Protein AF-A0A3B9L6H8-F1 (afdb_monomer)

pLDDT: mean 91.4, std 9.28, range [47.59, 98.06]

Secondary structure (DSSP, 8-state):
---HHHHHH--SHHHHHHHHTTS---B-HHHHHHHHHHHHTGGG--HHHHHHHHTT-HHHHHHHHHHHHHT--TT---S---HHHHHHHH-HHHHHHHS----BHHHHHTT-HHHHHHHHHHHHHHHHHHHHHHHHHHHTT-TTHHHHHHHHHHTTHHHHHHHHH-HHHHHHHHHHT-

Solvent-accessible surface area (backbone atoms only — not comparable to full-atom values): 10095 Å² total; per-residue (Å²): 133,62,51,71,68,60,39,71,72,50,92,54,67,68,54,44,54,55,24,61,75,72,51,84,74,45,29,53,62,66,49,54,51,53,52,52,54,45,59,76,44,50,94,78,54,50,43,63,62,52,34,65,50,34,75,77,31,62,52,44,40,48,52,52,52,54,52,42,66,77,66,60,56,97,84,62,85,66,91,75,74,51,69,51,55,41,37,54,75,56,32,60,72,47,43,66,72,72,60,72,82,87,42,37,43,62,76,65,30,70,91,37,65,66,39,47,52,49,36,55,48,51,52,52,49,20,52,52,45,11,50,53,41,25,54,50,25,52,75,69,67,43,93,52,22,68,59,46,19,50,52,37,34,48,65,58,42,67,61,45,51,38,32,64,78,38,33,71,61,48,53,52,55,54,63,73,77,109

Mean predicted aligned error: 4.59 Å

Nearest PDB structures (foldseek):
  1vqr-assembly3_C  TM=5.406E-01  e=2.135E-02  Campylobacter jejuni subsp. jejuni NCTC 11168 = ATCC 700819
  6cnn-assembly1_A  TM=3.419E-01  e=3.947E+00  Homo sapiens

Radius of gyration: 17.08 Å; Cα contacts (8 Å, |Δi|>4): 175; chains: 1; bounding box: 45×34×50 Å

Foldseek 3Di:
DQDLVNLLPDPDPVSVVVCVLPDQQAWAPQLLVQLVVCVVVVVPDDLVSNVVSQLLILSSLVLLVSVLVVPDDPPNPDPDQQSSNSCVVCDSVSCPVPRDNPHHLCVQCVVPVVLVVVLVVVQVQLQVQLVVQLVVCVVVVPPCSRVSSSCSNCVCVVVNRCSRSPVVVNVVVVVVVD

Sequence (178 aa):
MIDLKQAIQASDIATWVAFLRTADIPVLKQTAREIKQLQADEDNVSARDITLVVINDPMMVFKVLSYAQTHKGANQLQDLVQVEQAILMMGTSTFFNKIPINLQVDDVLHHDLTALTHLLKSIRRAHRAAHYAADWASRLMDLRAEEIRLAALLYDLAEMLMWCFASEKMNTIHKMHQ

Structure (mmCIF, N/CA/C/O backbone):
data_AF-A0A3B9L6H8-F1
#
_entry.id   AF-A0A3B9L6H8-F1
#
loop_
_atom_site.group_PDB
_atom_site.id
_atom_site.type_symbol
_atom_site.label_atom_id
_atom_site.label_alt_id
_atom_site.label_comp_id
_atom_site.label_asym_id
_atom_site.label_entity_id
_atom_site.label_seq_id
_atom_site.pdbx_PDB_ins_code
_atom_site.Cartn_x
_atom_site.Cartn_y
_atom_site.Cartn_z
_atom_site.occupancy
_atom_site.B_iso_or_equiv
_atom_site.auth_seq_id
_atom_site.auth_comp_id
_atom_site.auth_asym_id
_atom_site.auth_atom_id
_atom_site.pdbx_PDB_model_num
ATOM 1 N N . MET A 1 1 ? -20.730 -7.797 3.632 1.00 75.06 1 MET A N 1
ATOM 2 C CA . MET A 1 1 ? -19.497 -6.990 3.731 1.00 75.06 1 MET A CA 1
ATOM 3 C C . MET A 1 1 ? -19.406 -6.537 5.173 1.00 75.06 1 MET A C 1
ATOM 5 O O . MET A 1 1 ? -20.437 -6.123 5.687 1.00 75.06 1 MET A O 1
ATOM 9 N N . ILE A 1 2 ? -18.265 -6.734 5.834 1.00 84.56 2 ILE A N 1
ATOM 10 C CA . ILE A 1 2 ? -18.084 -6.322 7.233 1.00 84.56 2 ILE A CA 1
ATOM 11 C C . ILE A 1 2 ? -17.718 -4.842 7.219 1.00 84.56 2 ILE A C 1
ATOM 13 O O . ILE A 1 2 ? -16.834 -4.460 6.455 1.00 84.56 2 ILE A O 1
ATOM 17 N N . ASP A 1 3 ? -18.413 -4.021 8.000 1.00 91.25 3 ASP A N 1
ATOM 18 C CA . ASP A 1 3 ? -18.085 -2.600 8.126 1.00 91.25 3 ASP A CA 1
ATOM 19 C C . ASP A 1 3 ? -17.070 -2.340 9.254 1.00 91.25 3 ASP A C 1
ATOM 21 O O . ASP A 1 3 ? -16.750 -3.214 10.064 1.00 91.25 3 ASP A O 1
ATOM 25 N N . LEU A 1 4 ? -16.544 -1.114 9.310 1.00 90.19 4 LEU A N 1
ATOM 26 C CA . LEU A 1 4 ? -15.541 -0.745 10.307 1.00 90.19 4 LEU A CA 1
ATOM 27 C C . LEU A 1 4 ? -16.071 -0.850 11.750 1.00 90.19 4 LEU A C 1
ATOM 29 O O . LEU A 1 4 ? -15.331 -1.237 12.652 1.00 90.19 4 LEU A O 1
ATOM 33 N N . LYS A 1 5 ? -17.353 -0.543 11.989 1.00 90.06 5 LYS A N 1
ATOM 34 C CA . LYS A 1 5 ? -17.941 -0.595 13.338 1.00 90.06 5 LYS A CA 1
ATOM 35 C C . LYS A 1 5 ? -18.014 -2.035 13.838 1.00 90.06 5 LYS A C 1
ATOM 37 O O . LYS A 1 5 ? -17.663 -2.298 14.987 1.00 90.06 5 LYS A O 1
ATOM 42 N N . GLN A 1 6 ? -18.415 -2.956 12.967 1.00 88.69 6 GLN A N 1
ATOM 43 C CA . GLN A 1 6 ? -18.432 -4.390 13.239 1.00 88.69 6 GLN A CA 1
ATOM 44 C C . GLN A 1 6 ? -17.021 -4.913 13.528 1.00 88.69 6 GLN A C 1
ATOM 46 O O . GLN A 1 6 ? -16.831 -5.627 14.510 1.00 88.69 6 GLN A O 1
ATOM 51 N N . ALA A 1 7 ? -16.021 -4.505 12.738 1.00 91.00 7 ALA A N 1
ATOM 52 C CA . ALA A 1 7 ? -14.628 -4.897 12.965 1.00 91.00 7 ALA A CA 1
ATOM 53 C C . ALA A 1 7 ? -14.082 -4.392 14.313 1.00 91.00 7 ALA A C 1
ATOM 55 O O . ALA A 1 7 ? -13.460 -5.150 15.054 1.00 91.00 7 ALA A O 1
ATOM 56 N N . ILE A 1 8 ? -14.374 -3.141 14.688 1.00 91.19 8 ILE A N 1
ATOM 57 C CA . ILE A 1 8 ? -13.959 -2.562 15.977 1.00 91.19 8 ILE A CA 1
ATOM 58 C C . ILE A 1 8 ? -14.606 -3.291 17.166 1.00 91.19 8 ILE A C 1
ATOM 60 O O . ILE A 1 8 ? -13.979 -3.433 18.219 1.00 91.19 8 ILE A O 1
ATOM 64 N N . GLN A 1 9 ? -15.846 -3.757 17.033 1.00 90.19 9 GLN A N 1
ATOM 65 C CA . GLN A 1 9 ? -16.538 -4.486 18.102 1.00 90.19 9 GLN A CA 1
ATOM 66 C C . GLN A 1 9 ? -16.089 -5.946 18.221 1.00 90.19 9 GLN A C 1
ATOM 68 O O . GLN A 1 9 ? -16.215 -6.534 19.295 1.00 90.19 9 GLN A O 1
ATOM 73 N N . ALA A 1 10 ? -15.545 -6.519 17.151 1.00 88.00 10 ALA A N 1
ATOM 74 C CA . ALA A 1 10 ? -15.072 -7.890 17.145 1.00 88.00 10 ALA A CA 1
ATOM 75 C C . ALA A 1 10 ? -13.791 -8.078 17.973 1.00 88.00 10 ALA A C 1
ATOM 77 O O . ALA A 1 10 ? -12.925 -7.202 18.067 1.00 88.00 10 ALA A O 1
ATOM 78 N N . SER A 1 11 ? -13.675 -9.265 18.565 1.00 84.06 11 SER A N 1
ATOM 79 C CA . SER A 1 11 ? -12.499 -9.731 19.307 1.00 84.06 11 SER A CA 1
ATOM 80 C C . SER A 1 11 ? -11.713 -10.811 18.558 1.00 84.06 11 SER A C 1
ATOM 82 O O . SER A 1 11 ? -10.714 -11.306 19.077 1.00 84.06 11 SER A O 1
ATOM 84 N N . ASP A 1 12 ? -12.139 -11.177 17.347 1.00 91.69 12 ASP A N 1
ATOM 85 C CA . ASP A 1 12 ? -11.532 -12.235 16.548 1.00 91.69 12 ASP A CA 1
ATOM 86 C C . ASP A 1 12 ? -10.778 -11.694 15.321 1.00 91.69 12 ASP A C 1
ATOM 88 O O . ASP A 1 12 ? -11.110 -10.661 14.736 1.00 91.69 12 ASP A O 1
ATOM 92 N N . ILE A 1 13 ? -9.740 -12.429 14.919 1.00 92.75 13 ILE A N 1
ATOM 93 C CA . ILE A 1 13 ? -8.875 -12.069 13.787 1.00 92.75 13 ILE A CA 1
ATOM 94 C C . ILE A 1 13 ? -9.611 -12.233 12.448 1.00 92.75 13 ILE A C 1
ATOM 96 O O . ILE A 1 13 ? -9.360 -11.473 11.513 1.00 92.75 13 ILE A O 1
ATOM 100 N N . ALA A 1 14 ? -10.526 -13.201 12.333 1.00 94.25 14 ALA A N 1
ATOM 101 C CA . ALA A 1 14 ? -11.197 -13.507 11.071 1.00 94.25 14 ALA A CA 1
ATOM 102 C C . ALA A 1 14 ? -12.079 -12.340 10.597 1.00 94.25 14 ALA A C 1
ATOM 104 O O . ALA A 1 14 ? -12.085 -12.023 9.404 1.00 94.25 14 ALA A O 1
ATOM 105 N N . THR A 1 15 ? -12.748 -11.655 11.524 1.00 94.31 15 THR A N 1
ATOM 106 C CA . THR A 1 15 ? -13.539 -10.453 11.253 1.00 94.31 15 THR A CA 1
ATOM 107 C C . THR A 1 15 ? -12.666 -9.313 10.726 1.00 94.31 15 THR A C 1
ATOM 109 O O . THR A 1 15 ? -13.007 -8.700 9.712 1.00 94.31 15 THR A O 1
ATOM 112 N N . TRP A 1 16 ? -11.501 -9.069 11.337 1.00 94.62 16 TRP A N 1
ATOM 113 C CA . TRP A 1 16 ? -10.549 -8.055 10.861 1.00 94.62 16 TRP A CA 1
ATOM 114 C C . TRP A 1 16 ? -9.998 -8.374 9.473 1.00 94.62 16 TRP A C 1
ATOM 116 O O . TRP A 1 16 ? -9.973 -7.501 8.607 1.00 94.62 16 TRP A O 1
ATOM 126 N N . VAL A 1 17 ? -9.619 -9.629 9.223 1.00 94.00 17 VAL A N 1
ATOM 127 C CA . VAL A 1 17 ? -9.155 -10.070 7.898 1.00 94.00 17 VAL A CA 1
ATOM 128 C C . VAL A 1 17 ? -10.252 -9.881 6.846 1.00 94.00 17 VAL A C 1
ATOM 130 O O . VAL A 1 17 ? -9.984 -9.399 5.745 1.00 94.00 17 VAL A O 1
ATOM 133 N N . ALA A 1 18 ? -11.499 -10.224 7.172 1.00 93.81 18 ALA A N 1
ATOM 134 C CA . ALA A 1 18 ? -12.626 -10.053 6.263 1.00 93.81 18 ALA A CA 1
ATOM 135 C C . ALA A 1 18 ? -12.944 -8.575 5.973 1.00 93.81 18 ALA A C 1
ATOM 137 O O . ALA A 1 18 ? -13.285 -8.266 4.831 1.00 93.81 18 ALA A O 1
ATOM 138 N N . PHE A 1 19 ? -12.795 -7.680 6.956 1.00 95.12 19 PHE A N 1
ATOM 139 C CA . PHE A 1 19 ? -12.905 -6.230 6.764 1.00 95.12 19 PHE A CA 1
ATOM 140 C C . PHE A 1 19 ? -11.779 -5.691 5.870 1.00 95.12 19 PHE A C 1
ATOM 142 O O . PHE A 1 19 ? -12.058 -5.097 4.827 1.00 95.12 19 PHE A O 1
ATOM 149 N N . LEU A 1 20 ? -10.514 -5.955 6.224 1.00 93.25 20 LEU A N 1
ATOM 150 C CA . LEU A 1 20 ? -9.338 -5.433 5.513 1.00 93.25 20 LEU A CA 1
ATOM 151 C C . LEU A 1 20 ? -9.256 -5.912 4.058 1.00 93.25 20 LEU A C 1
ATOM 153 O O . LEU A 1 20 ? -8.726 -5.198 3.214 1.00 93.25 20 LEU A O 1
ATOM 157 N N . ARG A 1 21 ? -9.831 -7.077 3.735 1.00 91.50 21 ARG A N 1
ATOM 158 C CA . ARG A 1 21 ? -9.935 -7.568 2.351 1.00 91.50 21 ARG A CA 1
ATOM 159 C C . ARG A 1 21 ? -10.794 -6.670 1.451 1.00 91.50 21 ARG A C 1
ATOM 161 O O . ARG A 1 21 ? -10.627 -6.702 0.237 1.00 91.50 21 ARG A O 1
ATOM 168 N N . THR A 1 22 ? -11.742 -5.928 2.022 1.00 91.25 22 THR A N 1
ATOM 169 C CA . THR A 1 22 ? -12.683 -5.074 1.272 1.00 91.25 22 THR A CA 1
ATOM 170 C C . THR A 1 22 ? -12.553 -3.587 1.585 1.00 91.25 22 THR A C 1
ATOM 172 O O . THR A 1 22 ? -13.196 -2.778 0.922 1.00 91.25 22 THR A O 1
ATOM 175 N N . ALA A 1 23 ? -11.765 -3.224 2.596 1.00 93.38 23 ALA A N 1
ATOM 176 C CA . ALA A 1 23 ? -11.557 -1.841 2.992 1.00 93.38 23 ALA A CA 1
ATOM 177 C C . ALA A 1 23 ? -10.778 -1.070 1.916 1.00 93.38 23 ALA A C 1
ATOM 179 O O . ALA A 1 23 ? -9.837 -1.597 1.321 1.00 93.38 23 ALA A O 1
ATOM 180 N N . ASP A 1 24 ? -11.138 0.198 1.699 1.00 93.81 24 ASP A N 1
ATOM 181 C CA . ASP A 1 24 ? -10.301 1.088 0.898 1.00 93.81 24 ASP A CA 1
ATOM 182 C C . ASP A 1 24 ? -9.086 1.501 1.728 1.00 93.81 24 ASP A C 1
ATOM 184 O O . ASP A 1 24 ? -9.210 2.141 2.773 1.00 93.81 24 ASP A O 1
ATOM 188 N N . ILE A 1 25 ? -7.908 1.073 1.287 1.00 96.25 25 ILE A N 1
ATOM 189 C CA . ILE A 1 25 ? -6.667 1.272 2.022 1.00 96.25 25 ILE A CA 1
ATOM 190 C C . ILE A 1 25 ? -6.213 2.735 1.864 1.00 96.25 25 ILE A C 1
ATOM 192 O O . ILE A 1 25 ? -6.050 3.192 0.722 1.00 96.25 25 ILE A O 1
ATOM 196 N N . PRO A 1 26 ? -5.994 3.471 2.974 1.00 97.38 26 PRO A N 1
ATOM 197 C CA . PRO A 1 26 ? -5.515 4.844 2.914 1.00 97.38 26 PRO A CA 1
ATOM 198 C C . PRO A 1 26 ? -4.065 4.885 2.444 1.00 97.38 26 PRO A C 1
ATOM 200 O O . PRO A 1 26 ? -3.274 4.015 2.793 1.00 97.38 26 PRO A O 1
ATOM 203 N N . VAL A 1 27 ? -3.703 5.914 1.686 1.00 97.94 27 VAL A N 1
ATOM 204 C CA . VAL A 1 27 ? -2.316 6.148 1.251 1.00 97.94 27 VAL A CA 1
ATOM 205 C C . VAL A 1 27 ? -1.776 7.437 1.857 1.00 97.94 27 VAL A C 1
ATOM 207 O O . VAL A 1 27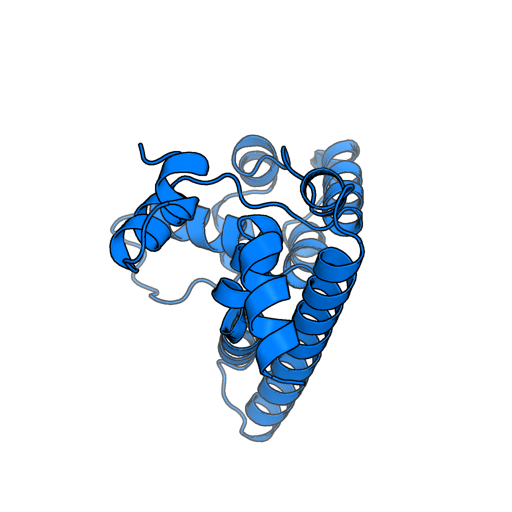 ? -2.531 8.281 2.350 1.00 97.94 27 VAL A O 1
ATOM 210 N N . LEU A 1 28 ? -0.461 7.621 1.819 1.00 98.06 28 LEU A N 1
ATOM 211 C CA . LEU A 1 28 ? 0.152 8.861 2.272 1.00 98.06 28 LEU A CA 1
ATOM 212 C C . LEU A 1 28 ? -0.238 10.022 1.353 1.00 98.06 28 LEU A C 1
ATOM 214 O O . LEU A 1 28 ? -0.281 9.900 0.126 1.00 98.06 28 LEU A O 1
ATOM 218 N N . LYS A 1 29 ? -0.448 11.196 1.951 1.00 96.81 29 LYS A N 1
ATOM 219 C CA . LYS A 1 29 ? -0.772 12.429 1.224 1.00 96.81 29 LYS A CA 1
ATOM 220 C C . LYS A 1 29 ? 0.257 12.785 0.149 1.00 96.81 29 LYS A C 1
ATOM 222 O O . LYS A 1 29 ? -0.114 13.261 -0.922 1.00 96.81 29 LYS A O 1
ATOM 227 N N . GLN A 1 30 ? 1.541 12.539 0.419 1.00 96.88 30 GLN A N 1
ATOM 228 C CA . GLN A 1 30 ? 2.610 12.767 -0.555 1.00 96.88 30 GLN A CA 1
ATOM 229 C C . GLN A 1 30 ? 2.456 11.850 -1.776 1.00 96.88 30 GLN A C 1
ATOM 231 O O . GLN A 1 30 ? 2.451 12.346 -2.899 1.00 96.88 30 GLN A O 1
ATOM 236 N N . THR A 1 31 ? 2.221 10.553 -1.562 1.00 97.88 31 THR A N 1
ATOM 237 C CA . THR A 1 31 ? 1.955 9.572 -2.625 1.00 97.88 31 THR A CA 1
ATOM 238 C C . THR A 1 31 ? 0.749 9.977 -3.460 1.00 97.88 31 THR A C 1
ATOM 240 O O . THR A 1 31 ? 0.823 10.014 -4.683 1.00 97.88 31 THR A O 1
ATOM 243 N N . ALA A 1 32 ? -0.359 10.350 -2.813 1.00 97.69 32 ALA A N 1
ATOM 244 C CA . ALA A 1 32 ? -1.565 10.793 -3.506 1.00 97.69 32 ALA A CA 1
ATOM 245 C C . ALA A 1 32 ? -1.307 12.012 -4.403 1.00 97.69 32 ALA A C 1
ATOM 247 O O . ALA A 1 32 ? -1.796 12.081 -5.532 1.00 97.69 32 ALA A O 1
ATOM 248 N N . ARG A 1 33 ? -0.516 12.972 -3.911 1.00 97.44 33 ARG A N 1
ATOM 249 C CA . ARG A 1 33 ? -0.124 14.160 -4.669 1.00 97.44 33 ARG A CA 1
ATOM 250 C C . ARG A 1 33 ? 0.757 13.807 -5.867 1.00 97.44 33 ARG A C 1
ATOM 252 O O . ARG A 1 33 ? 0.480 14.300 -6.955 1.00 97.44 33 ARG A O 1
ATOM 259 N N . GLU A 1 34 ? 1.791 12.993 -5.675 1.00 97.56 34 GLU A N 1
ATOM 260 C CA . GLU A 1 34 ? 2.722 12.595 -6.740 1.00 97.56 34 GLU A CA 1
ATOM 261 C C . GLU A 1 34 ? 2.014 11.773 -7.823 1.00 97.56 34 GLU A C 1
ATOM 263 O O . GLU A 1 34 ? 2.137 12.084 -9.004 1.00 97.56 34 GLU A O 1
ATOM 268 N N . ILE A 1 35 ? 1.172 10.806 -7.442 1.00 97.44 35 ILE A N 1
ATOM 269 C CA . ILE A 1 35 ? 0.363 10.037 -8.399 1.00 97.44 35 ILE A CA 1
ATOM 270 C C . ILE A 1 35 ? -0.583 10.948 -9.186 1.00 97.44 35 ILE A C 1
ATOM 272 O O . ILE A 1 35 ? -0.708 10.794 -10.397 1.00 97.44 35 ILE A O 1
ATOM 276 N N . LYS A 1 36 ? -1.217 11.932 -8.537 1.00 96.12 36 LYS A N 1
ATOM 277 C CA . LYS A 1 36 ? -2.078 12.900 -9.231 1.00 96.12 36 LYS A CA 1
ATOM 278 C C . LYS A 1 36 ? -1.298 13.776 -10.217 1.00 96.12 36 LYS A C 1
ATOM 280 O O . LYS A 1 36 ? -1.840 14.149 -11.252 1.00 96.12 36 LYS A O 1
ATOM 285 N N . GLN A 1 37 ? -0.050 14.121 -9.901 1.00 96.25 37 GLN A N 1
ATOM 286 C CA . GLN A 1 37 ? 0.824 14.855 -10.819 1.00 96.25 37 GLN A CA 1
ATOM 287 C C . GLN A 1 37 ? 1.193 14.002 -12.033 1.00 96.25 37 GLN A C 1
ATOM 289 O O . GLN A 1 37 ? 1.091 14.493 -13.149 1.00 96.25 37 GLN A O 1
ATOM 294 N N . LEU A 1 38 ? 1.536 12.728 -11.820 1.00 96.31 38 LEU A N 1
ATOM 295 C CA . LEU A 1 38 ? 1.786 11.780 -12.907 1.00 96.31 38 LEU A CA 1
ATOM 296 C C . LEU A 1 38 ? 0.539 11.581 -13.783 1.00 96.31 38 LEU A C 1
ATOM 298 O O . LEU A 1 38 ? 0.633 11.601 -15.002 1.00 96.31 38 LEU A O 1
ATOM 302 N N . GLN A 1 39 ? -0.645 11.463 -13.181 1.00 94.81 39 GLN A N 1
ATOM 303 C CA . GLN A 1 39 ? -1.898 11.322 -13.927 1.00 94.81 39 GLN A CA 1
ATOM 304 C C . GLN A 1 39 ? -2.202 12.539 -14.816 1.00 94.81 39 GLN A C 1
ATOM 306 O O . GLN A 1 39 ? -2.797 12.399 -15.878 1.00 94.81 39 GLN A O 1
ATOM 311 N N . ALA A 1 40 ? -1.812 13.744 -14.392 1.00 94.44 40 ALA A N 1
ATOM 312 C CA . ALA A 1 40 ? -2.035 14.957 -15.177 1.00 94.44 40 ALA A CA 1
ATOM 313 C C . ALA A 1 40 ? -1.173 15.027 -16.453 1.00 94.44 40 ALA A C 1
ATOM 315 O O . ALA A 1 40 ? -1.499 15.808 -17.344 1.00 94.44 40 ALA A O 1
ATOM 316 N N . ASP A 1 41 ? -0.108 14.227 -16.535 1.00 93.44 41 ASP A N 1
ATOM 317 C CA . ASP A 1 41 ? 0.816 14.131 -17.673 1.00 93.44 41 ASP A CA 1
ATOM 318 C C . ASP A 1 41 ? 0.862 12.694 -18.229 1.00 93.44 41 ASP A C 1
ATOM 320 O O . ASP A 1 41 ? 1.907 12.215 -18.664 1.00 93.44 41 ASP A O 1
ATOM 324 N N . GLU A 1 42 ? -0.270 11.975 -18.169 1.00 87.94 42 GLU A N 1
ATOM 325 C CA . GLU A 1 42 ? -0.362 10.526 -18.425 1.00 87.94 42 GLU A CA 1
ATOM 326 C C . GLU A 1 42 ? 0.301 10.083 -19.743 1.00 87.94 42 GLU A C 1
ATOM 328 O O . GLU A 1 42 ? 0.937 9.029 -19.769 1.00 87.94 42 GLU A O 1
ATOM 333 N N . ASP A 1 43 ? 0.228 10.902 -20.798 1.00 89.06 43 ASP A N 1
ATOM 334 C CA . ASP A 1 43 ? 0.821 10.616 -22.114 1.00 89.06 43 ASP A CA 1
ATOM 335 C C . ASP A 1 43 ? 2.359 10.492 -22.086 1.00 89.06 43 ASP A C 1
ATOM 337 O O . ASP A 1 43 ? 2.942 9.840 -22.954 1.00 89.06 43 ASP A O 1
ATOM 341 N N . ASN A 1 44 ? 3.022 11.089 -21.089 1.00 91.81 44 ASN A N 1
ATOM 342 C CA . ASN A 1 44 ? 4.480 11.078 -20.930 1.00 91.81 44 ASN A CA 1
ATOM 343 C C . ASN A 1 44 ? 4.959 10.214 -19.751 1.00 91.81 44 ASN A C 1
ATOM 345 O O . ASN A 1 44 ? 6.167 10.083 -19.538 1.00 91.81 44 ASN A O 1
ATOM 349 N N . VAL A 1 45 ? 4.045 9.614 -18.982 1.00 93.94 45 VAL A N 1
ATOM 350 C CA . VAL A 1 45 ? 4.389 8.829 -17.790 1.00 93.94 45 VAL A CA 1
ATOM 351 C C . VAL A 1 45 ? 4.708 7.384 -18.144 1.00 93.94 45 VAL A C 1
ATOM 353 O O . VAL A 1 45 ? 3.914 6.675 -18.762 1.00 93.94 45 VAL A O 1
ATOM 356 N N . SER A 1 46 ? 5.854 6.898 -17.668 1.00 93.94 46 SER A N 1
ATOM 357 C CA . SER A 1 46 ? 6.213 5.486 -17.756 1.00 93.94 46 SER A CA 1
ATOM 358 C C . SER A 1 46 ? 5.762 4.695 -16.521 1.00 93.94 46 SER A C 1
ATOM 360 O O . SER A 1 46 ? 5.591 5.226 -15.422 1.00 93.94 46 SER A O 1
ATOM 362 N N . ALA A 1 47 ? 5.648 3.371 -16.663 1.00 92.12 47 ALA A N 1
ATOM 363 C CA . ALA A 1 47 ? 5.415 2.472 -15.527 1.00 92.12 47 ALA A CA 1
ATOM 364 C C . ALA A 1 47 ? 6.496 2.601 -14.437 1.00 92.12 47 ALA A C 1
ATOM 366 O O . ALA A 1 47 ? 6.218 2.408 -13.250 1.00 92.12 47 ALA A O 1
ATOM 367 N N . ARG A 1 48 ? 7.724 2.961 -14.828 1.00 93.38 48 ARG A N 1
ATOM 368 C CA . ARG A 1 48 ? 8.835 3.185 -13.904 1.00 93.38 48 ARG A CA 1
ATOM 369 C C . ARG A 1 48 ? 8.618 4.433 -13.051 1.00 93.38 48 ARG A C 1
ATOM 371 O O . ARG A 1 48 ? 8.865 4.373 -11.850 1.00 93.38 48 ARG A O 1
ATOM 378 N N . ASP A 1 49 ? 8.105 5.518 -13.628 1.00 95.62 49 ASP A N 1
ATOM 379 C CA . ASP A 1 49 ? 7.807 6.753 -12.886 1.00 95.62 49 ASP A CA 1
ATOM 380 C C . ASP A 1 49 ? 6.744 6.502 -11.811 1.00 95.62 49 ASP A C 1
ATOM 382 O O . ASP A 1 49 ? 6.916 6.886 -10.655 1.00 95.62 49 ASP A O 1
ATOM 386 N N . ILE A 1 50 ? 5.694 5.749 -12.158 1.00 96.62 50 ILE A N 1
ATOM 387 C CA . ILE A 1 50 ? 4.675 5.307 -11.196 1.00 96.62 50 ILE A CA 1
ATOM 388 C C . ILE A 1 50 ? 5.307 4.428 -10.113 1.00 96.62 50 ILE A C 1
ATOM 390 O O . ILE A 1 50 ? 5.055 4.626 -8.925 1.00 96.62 50 ILE A O 1
ATOM 394 N N . THR A 1 51 ? 6.149 3.468 -10.506 1.00 95.06 51 THR A N 1
ATOM 395 C CA . THR A 1 51 ? 6.818 2.554 -9.569 1.00 95.06 51 THR A CA 1
ATOM 396 C C . THR A 1 51 ? 7.619 3.320 -8.523 1.00 95.06 51 THR A C 1
ATOM 398 O O . THR A 1 51 ? 7.504 3.008 -7.340 1.00 95.06 51 THR A O 1
ATOM 401 N N . LEU A 1 52 ? 8.384 4.340 -8.930 1.00 94.94 52 LEU A N 1
ATOM 402 C CA . LEU A 1 52 ? 9.199 5.155 -8.024 1.00 94.94 52 LEU A CA 1
ATOM 403 C C . LEU A 1 52 ? 8.366 5.860 -6.948 1.00 94.94 52 LEU A C 1
ATOM 405 O O . LEU A 1 52 ? 8.837 5.993 -5.822 1.00 94.94 52 LEU A O 1
ATOM 409 N N . VAL A 1 53 ? 7.135 6.262 -7.264 1.00 97.06 53 VAL A N 1
ATOM 410 C CA . VAL A 1 53 ? 6.198 6.836 -6.286 1.00 97.06 53 VAL A CA 1
ATOM 411 C C . VAL A 1 53 ? 5.609 5.740 -5.395 1.00 97.06 53 VAL A C 1
ATOM 413 O O . VAL A 1 53 ? 5.611 5.858 -4.170 1.00 97.06 53 VAL A O 1
ATOM 416 N N . VAL A 1 54 ? 5.143 4.640 -5.996 1.00 96.31 54 VAL A N 1
ATOM 417 C CA . VAL A 1 54 ? 4.464 3.544 -5.288 1.00 96.31 54 VAL A CA 1
ATOM 418 C C . VAL A 1 54 ? 5.361 2.911 -4.226 1.00 96.31 54 VAL A C 1
ATOM 420 O O . VAL A 1 54 ? 4.911 2.733 -3.099 1.00 96.31 54 VAL A O 1
ATOM 423 N N . ILE A 1 55 ? 6.625 2.599 -4.537 1.00 93.88 55 ILE A N 1
ATOM 424 C CA . ILE A 1 55 ? 7.530 1.891 -3.609 1.00 93.88 55 ILE A CA 1
ATOM 425 C C . ILE A 1 55 ? 7.838 2.670 -2.321 1.00 93.88 55 ILE A C 1
ATOM 427 O O . ILE A 1 55 ? 8.284 2.070 -1.342 1.00 93.88 55 ILE A O 1
ATOM 431 N N . ASN A 1 56 ? 7.591 3.983 -2.301 1.00 94.44 56 ASN A N 1
ATOM 432 C CA . ASN A 1 56 ? 7.789 4.831 -1.126 1.00 94.44 56 ASN A CA 1
ATOM 433 C C . ASN A 1 56 ? 6.628 4.751 -0.121 1.00 94.44 56 ASN A C 1
ATOM 435 O O . ASN A 1 56 ? 6.745 5.250 1.001 1.00 94.44 56 ASN A O 1
ATOM 439 N N . ASP A 1 57 ? 5.529 4.090 -0.480 1.00 97.31 57 ASP A N 1
ATOM 440 C CA . ASP A 1 57 ? 4.332 3.974 0.343 1.00 97.31 57 ASP A CA 1
ATOM 441 C C . ASP A 1 57 ? 3.905 2.504 0.484 1.00 97.31 57 ASP A C 1
ATOM 443 O O . ASP A 1 57 ? 3.351 1.927 -0.455 1.00 97.31 57 ASP A O 1
ATOM 447 N N . PRO A 1 58 ? 4.110 1.883 1.663 1.00 97.38 58 PRO A N 1
ATOM 448 C CA . PRO A 1 58 ? 3.733 0.489 1.901 1.00 97.38 58 PRO A CA 1
ATOM 449 C C . PRO A 1 58 ? 2.254 0.193 1.614 1.00 97.38 58 PRO A C 1
ATOM 451 O O . PRO A 1 58 ? 1.916 -0.887 1.129 1.00 97.38 58 PRO A O 1
ATOM 454 N N . MET A 1 59 ? 1.363 1.151 1.883 1.00 97.56 59 MET A N 1
ATOM 455 C CA . MET A 1 59 ? -0.071 0.990 1.653 1.00 97.56 59 MET A CA 1
ATOM 456 C C . MET A 1 59 ? -0.389 1.053 0.158 1.00 97.56 59 MET A C 1
ATOM 458 O O . MET A 1 59 ? -1.186 0.251 -0.332 1.00 97.56 59 MET A O 1
ATOM 462 N N . MET A 1 60 ? 0.285 1.926 -0.596 1.00 97.50 60 MET A N 1
ATOM 463 C CA . MET A 1 60 ? 0.144 1.973 -2.055 1.00 97.50 60 MET A CA 1
ATOM 464 C C . MET A 1 60 ? 0.732 0.729 -2.735 1.00 97.50 60 MET A C 1
ATOM 466 O O . MET A 1 60 ? 0.091 0.163 -3.623 1.00 97.50 60 MET A O 1
ATOM 470 N N . VAL A 1 61 ? 1.897 0.246 -2.282 1.00 96.56 61 VAL A N 1
ATOM 471 C CA . VAL A 1 61 ? 2.464 -1.045 -2.714 1.00 96.56 61 VAL A CA 1
ATOM 472 C C . VAL A 1 61 ? 1.439 -2.158 -2.520 1.00 96.56 61 VAL A C 1
ATOM 474 O O . VAL A 1 61 ? 1.168 -2.922 -3.448 1.00 96.56 61 VAL A O 1
ATOM 477 N N . PHE A 1 62 ? 0.826 -2.236 -1.337 1.00 95.25 62 PHE A N 1
ATOM 478 C CA . PHE A 1 62 ? -0.181 -3.250 -1.047 1.00 95.25 62 PHE A CA 1
ATOM 479 C C . PHE A 1 62 ? -1.406 -3.150 -1.966 1.00 95.25 62 PHE A C 1
ATOM 481 O O . PHE A 1 62 ? -1.879 -4.185 -2.442 1.00 95.25 62 PHE A O 1
ATOM 488 N N . LYS A 1 63 ? -1.896 -1.937 -2.273 1.00 95.12 63 LYS A N 1
ATOM 489 C CA . LYS A 1 63 ? -3.001 -1.737 -3.232 1.00 95.12 63 LYS A CA 1
ATOM 490 C C . LYS A 1 63 ? -2.645 -2.278 -4.619 1.00 95.12 63 LYS A C 1
ATOM 492 O O . LYS A 1 63 ? -3.430 -3.033 -5.191 1.00 95.12 63 LYS A O 1
ATOM 497 N N . VAL A 1 64 ? -1.455 -1.951 -5.130 1.00 94.62 64 VAL A N 1
ATOM 498 C CA . VAL A 1 64 ? -0.973 -2.420 -6.442 1.00 94.62 64 VAL A CA 1
ATOM 499 C C . VAL A 1 64 ? -0.840 -3.936 -6.483 1.00 94.62 64 VAL A C 1
ATOM 501 O O . VAL A 1 64 ? -1.368 -4.573 -7.395 1.00 94.62 64 VAL A O 1
ATOM 504 N N . LEU A 1 65 ? -0.184 -4.529 -5.484 1.00 91.94 65 LEU A N 1
ATOM 505 C CA . LEU A 1 65 ? 0.002 -5.977 -5.432 1.00 91.94 65 LEU A CA 1
ATOM 506 C C . LEU A 1 65 ? -1.335 -6.709 -5.278 1.00 91.94 65 LEU A C 1
ATOM 508 O O . LEU A 1 65 ? -1.567 -7.688 -5.979 1.00 91.94 65 LEU A O 1
ATOM 512 N N . SER A 1 66 ? -2.246 -6.222 -4.435 1.00 90.75 66 SER A N 1
ATOM 513 C CA . SER A 1 66 ? -3.576 -6.827 -4.261 1.00 90.75 66 SER A CA 1
ATOM 514 C C . SER A 1 66 ? -4.396 -6.790 -5.553 1.00 90.75 66 SER A C 1
ATOM 516 O O . SER A 1 66 ? -5.028 -7.784 -5.925 1.00 90.75 66 SER A O 1
ATOM 518 N N . TYR A 1 67 ? -4.351 -5.671 -6.280 1.00 91.44 67 TYR A N 1
ATOM 519 C CA . TYR A 1 67 ? -5.000 -5.563 -7.583 1.00 91.44 67 TYR A CA 1
ATOM 520 C C . TYR A 1 67 ? -4.384 -6.535 -8.598 1.00 91.44 67 TYR A C 1
ATOM 522 O O . TYR A 1 67 ? -5.106 -7.304 -9.232 1.00 91.44 67 TYR A O 1
ATOM 530 N N . ALA A 1 68 ? -3.052 -6.564 -8.698 1.00 89.19 68 ALA A N 1
ATOM 531 C CA . ALA A 1 68 ? -2.351 -7.460 -9.609 1.00 89.19 68 ALA A CA 1
ATOM 532 C C . ALA A 1 68 ? -2.687 -8.930 -9.327 1.00 89.19 68 ALA A C 1
ATOM 534 O O . ALA A 1 68 ? -3.011 -9.655 -10.257 1.00 89.19 68 ALA A O 1
ATOM 535 N N . GLN A 1 69 ? -2.688 -9.353 -8.057 1.00 85.81 69 GLN A N 1
ATOM 536 C CA . GLN A 1 69 ? -3.002 -10.727 -7.643 1.00 85.81 69 GLN A CA 1
ATOM 537 C C . GLN A 1 69 ? -4.434 -11.146 -8.000 1.00 85.81 69 GLN A C 1
ATOM 539 O O . GLN A 1 69 ? -4.649 -12.263 -8.461 1.00 85.81 69 GLN A O 1
ATOM 544 N N . THR A 1 70 ? -5.411 -10.253 -7.830 1.00 85.75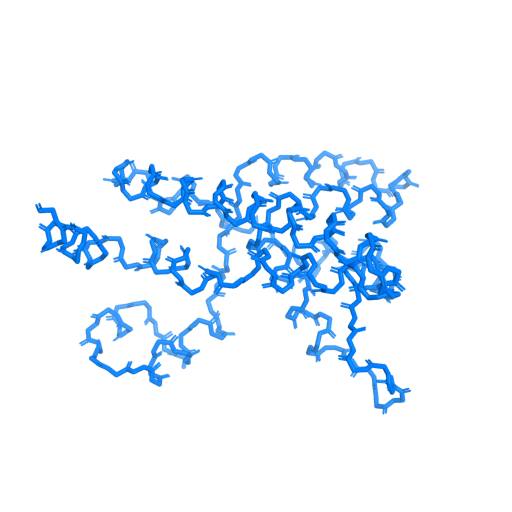 70 THR A N 1
ATOM 545 C CA . THR A 1 70 ? -6.822 -10.537 -8.161 1.00 85.75 70 THR A CA 1
ATOM 546 C C . THR A 1 70 ? -7.100 -10.574 -9.665 1.00 85.75 70 THR A C 1
ATOM 548 O O . THR A 1 70 ? -8.096 -11.163 -10.077 1.00 85.75 70 THR A O 1
ATOM 551 N N . HIS A 1 71 ? -6.220 -9.986 -10.478 1.00 84.56 71 HIS A N 1
ATOM 552 C CA . HIS A 1 71 ? -6.347 -9.906 -11.936 1.00 84.56 71 HIS A CA 1
ATOM 553 C C . HIS A 1 71 ? -5.287 -10.741 -12.678 1.00 84.56 71 HIS A C 1
ATOM 555 O O . HIS A 1 71 ? -5.091 -10.560 -13.881 1.00 84.56 71 HIS A O 1
ATOM 561 N N . LYS A 1 72 ? -4.607 -11.670 -11.989 1.00 75.19 72 LYS A N 1
ATOM 562 C CA . LYS A 1 72 ? -3.661 -12.599 -12.624 1.00 75.19 72 LYS A CA 1
ATOM 563 C C . LYS A 1 72 ? -4.380 -13.507 -13.623 1.00 75.19 72 LYS A C 1
ATOM 565 O O . LYS A 1 72 ? -5.397 -14.122 -13.302 1.00 75.19 72 LYS A O 1
ATOM 570 N N . GLY A 1 73 ? -3.826 -13.629 -14.829 1.00 69.12 73 GLY A N 1
ATOM 571 C CA . GLY A 1 73 ? -4.300 -14.592 -15.825 1.00 69.12 73 GLY A CA 1
ATOM 572 C C . GLY A 1 73 ? -3.890 -16.028 -15.474 1.00 69.12 73 GLY A C 1
ATOM 573 O O . GLY A 1 73 ? -2.834 -16.248 -14.888 1.00 69.12 73 GLY A O 1
ATOM 574 N N . ALA A 1 74 ? -4.681 -17.023 -15.892 1.00 63.94 74 ALA A N 1
ATOM 575 C CA . ALA A 1 74 ? -4.443 -18.445 -15.591 1.00 63.94 74 ALA A CA 1
ATOM 576 C C . ALA A 1 74 ? -3.076 -18.993 -16.068 1.00 63.94 74 ALA A C 1
ATOM 578 O O . ALA A 1 74 ? -2.590 -19.978 -15.524 1.00 63.94 74 ALA A O 1
ATOM 579 N N . ASN A 1 75 ? -2.441 -18.343 -17.052 1.00 58.03 75 ASN A N 1
ATOM 580 C CA . ASN A 1 75 ? -1.127 -18.721 -17.593 1.00 58.03 75 ASN A CA 1
ATOM 581 C C . ASN A 1 75 ? 0.052 -17.975 -16.943 1.00 58.03 75 ASN A C 1
ATOM 583 O O . ASN A 1 75 ? 1.195 -18.120 -17.378 1.00 58.03 75 ASN A O 1
ATOM 587 N N . GLN A 1 76 ? -0.198 -17.153 -15.926 1.00 61.25 76 GLN A N 1
ATOM 588 C CA . GLN A 1 76 ? 0.833 -16.363 -15.268 1.00 61.25 76 GLN A CA 1
ATOM 589 C C . GLN A 1 76 ? 1.499 -17.186 -14.156 1.00 61.25 76 GLN A C 1
ATOM 591 O O . GLN A 1 76 ? 1.200 -17.035 -12.978 1.00 61.25 76 GLN A O 1
ATOM 596 N N . LEU A 1 77 ? 2.394 -18.088 -14.569 1.00 47.59 77 LEU A N 1
ATOM 597 C CA . LEU A 1 77 ? 3.085 -19.084 -13.732 1.00 47.59 77 LEU A CA 1
ATOM 598 C C . LEU A 1 77 ? 4.202 -18.514 -12.831 1.00 47.59 77 LEU A C 1
ATOM 600 O O . LEU A 1 77 ? 4.900 -19.283 -12.175 1.00 47.59 77 LEU A O 1
ATOM 604 N N . GLN A 1 78 ? 4.420 -17.195 -12.808 1.00 51.88 78 GLN A N 1
ATOM 605 C CA . GLN A 1 78 ? 5.367 -16.578 -11.875 1.00 51.88 78 GLN A CA 1
ATOM 606 C C . GLN A 1 78 ? 4.638 -16.154 -10.594 1.00 51.88 78 GLN A C 1
ATOM 608 O O . GLN A 1 78 ? 3.811 -15.237 -10.590 1.00 51.88 78 GLN A O 1
ATOM 613 N N . ASP A 1 79 ? 4.951 -16.851 -9.500 1.00 52.25 79 ASP A N 1
ATOM 614 C CA . ASP A 1 79 ? 4.270 -16.714 -8.207 1.00 52.25 79 ASP A CA 1
ATOM 615 C C . ASP A 1 79 ? 4.488 -15.342 -7.542 1.00 52.25 79 ASP A C 1
ATOM 617 O O . ASP A 1 79 ? 3.607 -14.842 -6.833 1.00 52.25 79 ASP A O 1
ATOM 621 N N . LEU A 1 80 ? 5.603 -14.667 -7.836 1.00 52.31 80 LEU A N 1
ATOM 622 C CA . LEU A 1 80 ? 5.988 -13.396 -7.222 1.00 52.31 80 LEU A CA 1
ATOM 623 C C . LEU A 1 80 ? 6.037 -12.285 -8.275 1.00 52.31 80 LEU A C 1
ATOM 625 O O . LEU A 1 80 ? 6.900 -12.263 -9.143 1.00 52.31 80 LEU A O 1
ATOM 629 N N . VAL A 1 81 ? 5.073 -11.364 -8.206 1.00 61.22 81 VAL A N 1
ATOM 630 C CA . VAL A 1 81 ? 5.019 -10.191 -9.086 1.00 61.22 81 VAL A CA 1
ATOM 631 C C . VAL A 1 81 ? 5.760 -9.048 -8.400 1.00 61.22 81 VAL A C 1
ATOM 633 O O . VAL A 1 81 ? 5.345 -8.598 -7.330 1.00 61.22 81 VAL A O 1
ATOM 636 N N . GLN A 1 82 ? 6.843 -8.568 -9.012 1.00 80.50 82 GLN A N 1
ATOM 637 C CA . GLN A 1 82 ? 7.500 -7.327 -8.592 1.00 80.50 82 GLN A CA 1
ATOM 638 C C . GLN A 1 82 ? 6.570 -6.132 -8.860 1.00 80.50 82 GLN A C 1
ATOM 640 O O . GLN A 1 82 ? 5.815 -6.145 -9.829 1.00 80.50 82 GLN A O 1
ATOM 645 N N . VAL A 1 83 ? 6.624 -5.077 -8.041 1.00 89.44 83 VAL A N 1
ATOM 646 C CA . VAL A 1 83 ? 5.731 -3.904 -8.184 1.00 89.44 83 VAL A CA 1
ATOM 647 C C . VAL A 1 83 ? 5.815 -3.287 -9.586 1.00 89.44 83 VAL A C 1
ATOM 649 O O . VAL A 1 83 ? 4.784 -3.008 -10.191 1.00 89.44 83 VAL A O 1
ATOM 652 N N . GLU A 1 84 ? 7.023 -3.145 -10.137 1.00 89.44 84 GLU A N 1
ATOM 653 C CA . GLU A 1 84 ? 7.218 -2.623 -11.496 1.00 89.44 84 GLU A CA 1
ATOM 654 C C . GLU A 1 84 ? 6.571 -3.519 -12.556 1.00 89.44 84 GLU A C 1
ATOM 656 O O . GLU A 1 84 ? 5.862 -3.036 -13.437 1.00 89.44 84 GLU A O 1
ATOM 661 N N . GLN A 1 85 ? 6.743 -4.839 -12.436 1.00 87.81 85 GLN A N 1
ATOM 662 C CA . GLN A 1 85 ? 6.118 -5.809 -13.335 1.00 87.81 85 GLN A CA 1
ATOM 663 C C . GLN A 1 85 ? 4.589 -5.765 -13.229 1.00 87.81 85 GLN A C 1
ATOM 665 O O . GLN A 1 85 ? 3.916 -5.790 -14.256 1.00 87.81 85 GLN A O 1
ATOM 670 N N . ALA A 1 86 ? 4.027 -5.636 -12.020 1.00 89.94 86 ALA A N 1
ATOM 671 C CA . ALA A 1 86 ? 2.585 -5.463 -11.827 1.00 89.94 8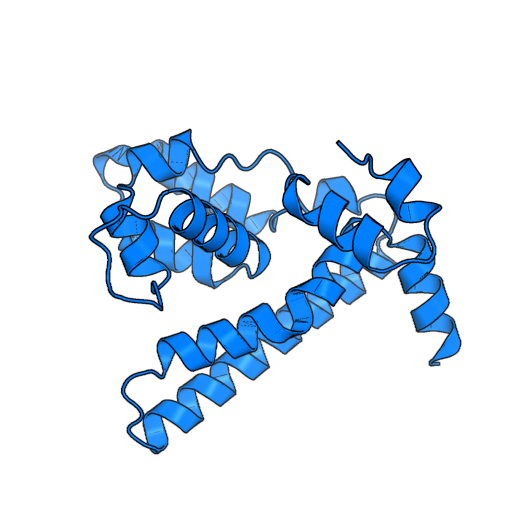6 ALA A CA 1
ATOM 672 C C . ALA A 1 86 ? 2.062 -4.242 -12.591 1.00 89.94 86 ALA A C 1
ATOM 674 O O . ALA A 1 86 ? 1.045 -4.336 -13.278 1.00 89.94 86 ALA A O 1
ATOM 675 N N . ILE A 1 87 ? 2.759 -3.108 -12.485 1.00 92.31 87 ILE A N 1
ATOM 676 C CA . ILE A 1 87 ? 2.363 -1.859 -13.143 1.00 92.31 87 ILE A CA 1
ATOM 677 C C . ILE A 1 87 ? 2.529 -1.975 -14.664 1.00 92.31 87 ILE A C 1
ATOM 679 O O . ILE A 1 87 ? 1.630 -1.574 -15.397 1.00 92.31 87 ILE A O 1
ATOM 683 N N . LEU A 1 88 ? 3.620 -2.574 -15.151 1.00 91.25 88 LEU A N 1
ATOM 684 C CA . LEU A 1 88 ? 3.843 -2.814 -16.582 1.00 91.25 88 LEU A CA 1
ATOM 685 C C . LEU A 1 88 ? 2.751 -3.693 -17.199 1.00 91.25 88 LEU A C 1
ATOM 687 O O . LEU A 1 88 ? 2.227 -3.370 -18.260 1.00 91.25 88 LEU A O 1
ATOM 691 N N . MET A 1 89 ? 2.392 -4.789 -16.530 1.00 87.94 89 MET A N 1
ATOM 692 C CA . MET A 1 89 ? 1.369 -5.717 -17.016 1.00 87.94 89 MET A CA 1
ATOM 693 C C . MET A 1 89 ? -0.035 -5.119 -16.986 1.00 87.94 89 MET A C 1
ATOM 695 O O . MET A 1 89 ? -0.868 -5.443 -17.827 1.00 87.94 89 MET A O 1
ATOM 699 N N . MET A 1 90 ? -0.294 -4.250 -16.014 1.00 90.06 90 MET A N 1
ATOM 700 C CA . MET A 1 90 ? -1.539 -3.504 -15.904 1.00 90.06 90 MET A CA 1
ATOM 701 C C . MET A 1 90 ? -1.637 -2.402 -16.968 1.00 90.06 90 MET A C 1
ATOM 703 O O . MET A 1 90 ? -2.710 -2.181 -17.532 1.00 90.06 90 MET A O 1
ATOM 707 N N . GLY A 1 91 ? -0.521 -1.733 -17.257 1.00 91.38 91 GLY A N 1
ATOM 708 C CA . GLY A 1 91 ? -0.473 -0.503 -18.038 1.00 91.38 91 GLY A CA 1
ATOM 709 C C . GLY A 1 91 ? -0.805 0.730 -17.191 1.00 91.38 91 GLY A C 1
ATOM 710 O O . GLY A 1 91 ? -1.579 0.667 -16.231 1.00 91.38 91 GLY A O 1
ATOM 711 N N . THR A 1 92 ? -0.230 1.873 -17.565 1.00 92.69 92 THR A N 1
ATOM 712 C CA . THR A 1 92 ? -0.358 3.158 -16.852 1.00 92.69 92 THR A CA 1
ATOM 713 C C . THR A 1 92 ? -1.815 3.625 -16.771 1.00 92.69 92 THR A C 1
ATOM 715 O O . THR A 1 92 ? -2.308 3.917 -15.682 1.00 92.69 92 THR A O 1
ATOM 718 N N . SER A 1 93 ? -2.555 3.574 -17.881 1.00 92.81 93 SER A N 1
ATOM 719 C CA . SER A 1 93 ? -3.971 3.961 -17.909 1.00 92.81 93 SER A CA 1
ATOM 720 C C . SER A 1 93 ? -4.851 3.077 -17.032 1.00 92.81 93 SER A C 1
ATOM 722 O O . SER A 1 93 ? -5.758 3.560 -16.352 1.00 92.81 93 SER A O 1
ATOM 724 N N . THR A 1 94 ? -4.602 1.767 -16.999 1.00 92.62 94 THR A N 1
ATOM 725 C CA . THR A 1 94 ? -5.355 0.867 -16.116 1.00 92.62 94 THR A CA 1
ATOM 726 C C . THR A 1 94 ? -5.027 1.150 -14.653 1.00 92.62 94 THR A C 1
ATOM 728 O O . THR A 1 94 ? -5.945 1.160 -13.838 1.00 92.62 94 THR A O 1
ATOM 731 N N . PHE A 1 95 ? -3.766 1.444 -14.318 1.00 95.06 95 PHE A N 1
ATOM 732 C CA . PHE A 1 95 ? -3.365 1.828 -12.963 1.00 95.06 95 PHE A CA 1
ATOM 733 C C . PHE A 1 95 ? -4.165 3.035 -12.459 1.00 95.06 95 PHE A C 1
ATOM 735 O O . PHE A 1 95 ? -4.815 2.935 -11.417 1.00 95.06 95 PHE A O 1
ATOM 742 N N . PHE A 1 96 ? -4.211 4.129 -13.227 1.00 94.81 96 PHE A N 1
ATOM 743 C CA . PHE A 1 96 ? -4.946 5.333 -12.827 1.00 94.81 96 PHE A CA 1
ATOM 744 C C . PHE A 1 96 ? -6.459 5.101 -12.712 1.00 94.81 96 PHE A C 1
ATOM 746 O O . PHE A 1 96 ? -7.108 5.651 -11.823 1.00 94.81 96 PHE A O 1
ATOM 753 N N . ASN A 1 97 ? -7.026 4.254 -13.575 1.00 93.56 97 ASN A N 1
ATOM 754 C CA . ASN A 1 97 ? -8.463 3.977 -13.592 1.00 93.56 97 ASN A CA 1
ATOM 755 C C . ASN A 1 97 ? -8.917 2.949 -12.544 1.00 93.56 97 ASN A C 1
ATOM 757 O O . ASN A 1 97 ? -10.067 2.983 -12.104 1.00 93.56 97 ASN A O 1
ATOM 761 N N . LYS A 1 98 ? -8.062 1.982 -12.192 1.00 94.00 98 LYS A N 1
ATOM 762 C CA . LYS A 1 98 ? -8.433 0.820 -11.366 1.00 94.00 98 LYS A CA 1
ATOM 763 C C . LYS A 1 98 ? -7.860 0.847 -9.958 1.00 94.00 98 LYS A C 1
ATOM 765 O O . LYS A 1 98 ? -8.363 0.111 -9.110 1.00 94.00 98 LYS A O 1
ATOM 770 N N . ILE A 1 99 ? -6.880 1.706 -9.684 1.00 93.19 99 ILE A N 1
ATOM 771 C CA . ILE A 1 99 ? -6.308 1.898 -8.347 1.00 93.19 99 ILE A CA 1
ATOM 772 C C . ILE A 1 99 ? -6.583 3.334 -7.890 1.00 93.19 99 ILE A C 1
ATOM 774 O O . ILE A 1 99 ? -5.675 4.165 -7.830 1.00 93.19 99 ILE A O 1
ATOM 778 N N . PRO A 1 100 ? -7.847 3.660 -7.569 1.00 89.31 100 PRO A N 1
ATOM 779 C CA . PRO A 1 100 ? -8.186 4.997 -7.127 1.00 89.31 100 PRO A CA 1
ATOM 780 C C . PRO A 1 100 ? -7.600 5.286 -5.739 1.00 89.31 100 PRO A C 1
ATOM 782 O O . PRO A 1 100 ? -7.538 4.433 -4.841 1.00 89.31 100 PRO A O 1
ATOM 785 N N . ILE A 1 101 ? -7.203 6.540 -5.558 1.00 93.44 101 ILE A N 1
ATOM 786 C CA . ILE A 1 101 ? -6.727 7.084 -4.290 1.00 93.44 101 ILE A CA 1
ATOM 787 C C . ILE A 1 101 ? -7.864 7.910 -3.679 1.00 93.44 101 ILE A C 1
ATOM 789 O O . ILE A 1 101 ? -7.887 9.132 -3.802 1.00 93.44 101 ILE A O 1
ATOM 793 N N . ASN A 1 102 ? -8.844 7.237 -3.065 1.00 93.50 102 ASN A N 1
ATOM 794 C CA . ASN A 1 102 ? -9.996 7.926 -2.462 1.00 93.50 102 ASN A CA 1
ATOM 795 C C . ASN A 1 102 ? -9.773 8.304 -0.998 1.00 93.50 102 ASN A C 1
ATOM 797 O O . ASN A 1 102 ? -10.481 9.160 -0.478 1.00 93.50 102 ASN A O 1
ATOM 801 N N . LEU A 1 103 ? -8.830 7.641 -0.327 1.00 95.81 103 LEU A N 1
ATOM 802 C CA . LEU A 1 103 ? -8.608 7.789 1.102 1.00 95.81 103 LEU A CA 1
ATOM 803 C C . LEU A 1 103 ? -7.145 8.132 1.379 1.00 95.81 103 LEU A C 1
ATOM 805 O O . LEU A 1 103 ? -6.236 7.443 0.906 1.00 95.81 103 LEU A O 1
ATOM 809 N N . GLN A 1 104 ? -6.922 9.190 2.155 1.00 97.38 104 GLN A N 1
ATOM 810 C CA . GLN A 1 104 ? -5.597 9.588 2.620 1.00 97.38 104 GLN A CA 1
ATOM 811 C C . GLN A 1 104 ? -5.471 9.357 4.122 1.00 97.38 1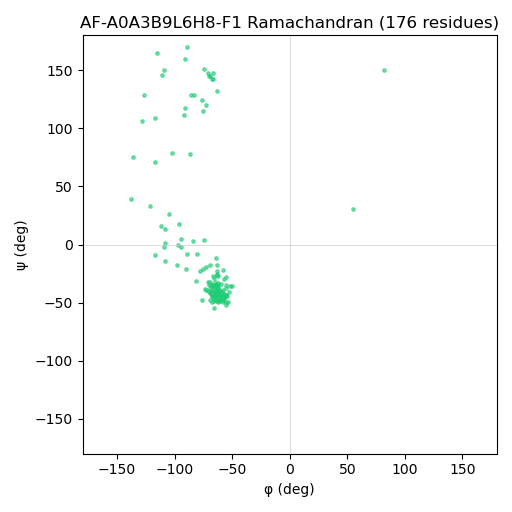04 GLN A C 1
ATOM 813 O O . GLN A 1 104 ? -6.427 9.527 4.876 1.00 97.38 104 GLN A O 1
ATOM 818 N N . VAL A 1 105 ? -4.270 8.993 4.560 1.00 97.12 105 VAL A N 1
ATOM 819 C CA . VAL A 1 105 ? -3.949 8.783 5.978 1.00 97.12 105 VAL A CA 1
ATOM 820 C C . VAL A 1 105 ? -4.284 10.017 6.822 1.00 97.12 105 VAL A C 1
ATOM 822 O O . VAL A 1 105 ? -4.874 9.877 7.892 1.00 97.12 105 VAL A O 1
ATOM 825 N N . ASP A 1 106 ? -3.950 11.216 6.336 1.00 94.62 106 ASP A N 1
ATOM 826 C CA . ASP A 1 106 ? -4.250 12.483 7.006 1.00 94.62 106 ASP A CA 1
ATOM 827 C C . ASP A 1 106 ? -5.756 12.655 7.257 1.00 94.62 106 ASP A C 1
ATOM 829 O O . ASP A 1 106 ? -6.144 13.051 8.352 1.00 94.62 106 ASP A O 1
ATOM 833 N N . ASP A 1 107 ? -6.602 12.300 6.284 1.00 94.94 107 ASP A N 1
ATOM 834 C CA . ASP A 1 107 ? -8.061 12.394 6.410 1.00 94.94 107 ASP A CA 1
ATOM 835 C C . ASP A 1 107 ? -8.606 11.358 7.401 1.00 94.94 107 ASP A C 1
ATOM 837 O O . ASP A 1 107 ? -9.540 11.637 8.149 1.00 94.94 107 ASP A O 1
ATOM 841 N N . VAL A 1 108 ? -8.008 10.166 7.461 1.00 95.56 108 VAL A N 1
ATOM 842 C CA . VAL A 1 108 ? -8.410 9.114 8.409 1.00 95.56 108 VAL A CA 1
ATOM 843 C C . VAL A 1 108 ? -8.023 9.472 9.845 1.00 95.56 108 VAL A C 1
ATOM 845 O O . VAL A 1 108 ? -8.806 9.252 10.766 1.00 95.56 108 VAL A O 1
ATOM 848 N N . LEU A 1 109 ? -6.836 10.049 10.047 1.00 96.12 109 LEU A N 1
ATOM 849 C CA . LEU A 1 109 ? -6.244 10.269 11.373 1.00 96.12 109 LEU A CA 1
ATOM 850 C C . LEU A 1 109 ? -6.232 11.735 11.823 1.00 96.12 109 LEU A C 1
ATOM 852 O O . LEU A 1 109 ? -5.587 12.063 12.818 1.00 96.12 109 LEU A O 1
ATOM 856 N N . HIS A 1 110 ? -6.964 12.624 11.148 1.00 93.69 110 HIS A N 1
ATOM 857 C CA . HIS A 1 110 ? -7.012 14.052 11.487 1.00 93.69 110 HIS A CA 1
ATOM 858 C C . HIS A 1 110 ? -7.421 14.340 12.945 1.00 93.69 110 HIS A C 1
ATOM 860 O O . HIS A 1 110 ? -7.006 15.351 13.512 1.00 93.69 110 HIS A O 1
ATOM 866 N N . HIS A 1 111 ? -8.208 13.456 13.566 1.00 93.00 111 HIS A N 1
ATOM 867 C CA . HIS A 1 111 ? -8.627 13.564 14.967 1.00 93.00 111 HIS A CA 1
ATOM 868 C C . HIS A 1 111 ? -7.673 12.892 15.974 1.00 93.00 111 HIS A C 1
ATOM 870 O O . HIS A 1 111 ? -7.839 13.084 17.177 1.00 93.00 111 HIS A O 1
ATOM 876 N N . ASP A 1 112 ? -6.667 12.138 15.518 1.00 95.19 112 ASP A N 1
ATOM 877 C CA . ASP A 1 112 ? -5.761 11.347 16.362 1.00 95.19 112 ASP A CA 1
ATOM 878 C C . ASP A 1 112 ? -4.299 11.499 15.903 1.00 95.19 112 ASP A C 1
ATOM 880 O O . ASP A 1 112 ? -3.684 10.622 15.288 1.00 95.19 112 ASP A O 1
ATOM 884 N N . LEU A 1 113 ? -3.717 12.660 16.218 1.00 94.88 113 LEU A N 1
ATOM 885 C CA . LEU A 1 113 ? -2.338 13.003 15.843 1.00 94.88 113 LEU A CA 1
ATOM 886 C C . LEU A 1 113 ? -1.291 12.077 16.485 1.00 94.88 113 LEU A C 1
ATOM 888 O O . LEU A 1 113 ? -0.185 11.912 15.955 1.00 94.88 113 LEU A O 1
ATOM 892 N N . THR A 1 114 ? -1.621 11.467 17.626 1.00 94.94 114 THR A N 1
ATOM 893 C CA . THR A 1 114 ? -0.759 10.481 18.282 1.00 94.94 114 THR A CA 1
ATOM 894 C C . THR A 1 114 ? -0.667 9.220 17.430 1.00 94.94 114 THR A C 1
ATOM 896 O O . THR A 1 114 ? 0.445 8.805 17.096 1.00 94.94 114 THR A O 1
ATOM 899 N N . ALA A 1 115 ? -1.800 8.670 16.986 1.00 96.94 115 ALA A N 1
ATOM 900 C CA . ALA A 1 115 ? -1.817 7.527 16.078 1.00 96.94 115 ALA A CA 1
ATOM 901 C C . ALA A 1 115 ? -1.125 7.831 14.743 1.00 96.94 115 ALA A C 1
ATOM 903 O O . ALA A 1 115 ? -0.332 7.014 14.274 1.00 96.94 115 ALA A O 1
ATOM 904 N N . LEU A 1 116 ? -1.326 9.029 14.179 1.00 97.25 116 LEU A N 1
ATOM 905 C CA . LEU A 1 116 ? -0.608 9.466 12.975 1.00 97.25 116 LEU A CA 1
ATOM 906 C C . LEU A 1 116 ? 0.914 9.422 13.180 1.00 97.25 116 LEU A C 1
ATOM 908 O O . LEU A 1 116 ? 1.655 8.912 12.339 1.00 97.25 116 LEU A O 1
ATOM 912 N N . THR A 1 117 ? 1.392 9.907 14.326 1.00 96.38 117 THR A N 1
ATOM 913 C CA . THR A 1 117 ? 2.821 9.873 14.664 1.00 96.38 117 THR A CA 1
ATOM 914 C C . THR A 1 117 ? 3.349 8.441 14.753 1.00 96.38 117 THR A C 1
ATOM 916 O O . THR A 1 117 ? 4.453 8.162 14.276 1.00 96.38 117 THR A O 1
ATOM 919 N N . HIS A 1 118 ? 2.589 7.526 15.358 1.00 96.75 118 HIS A N 1
ATOM 920 C CA . HIS A 1 118 ? 2.974 6.118 15.447 1.00 96.75 118 HIS A CA 1
ATOM 921 C C . HIS A 1 118 ? 3.003 5.443 14.079 1.00 96.75 118 HIS A C 1
ATOM 923 O O . HIS A 1 118 ? 4.015 4.832 13.741 1.00 96.75 118 HIS A O 1
ATOM 929 N N . LEU A 1 119 ? 1.977 5.648 13.256 1.00 97.75 119 LEU A N 1
ATOM 930 C CA . LEU A 1 119 ? 1.931 5.146 11.887 1.00 97.75 119 LEU A CA 1
ATOM 931 C C . LEU A 1 119 ? 3.150 5.597 11.073 1.00 97.75 119 LEU A C 1
ATOM 933 O O . LEU A 1 119 ? 3.840 4.768 10.480 1.00 97.75 119 LEU A O 1
ATOM 937 N N . LEU A 1 120 ? 3.475 6.894 11.089 1.00 97.00 120 LEU A N 1
ATOM 938 C CA . LEU A 1 120 ? 4.632 7.425 10.360 1.00 97.00 120 LEU A CA 1
ATOM 939 C C . LEU A 1 120 ? 5.962 6.850 10.879 1.00 97.00 120 LEU A C 1
ATOM 941 O O . LEU A 1 120 ? 6.880 6.599 10.093 1.00 97.00 120 LEU A O 1
ATOM 945 N N . LYS A 1 121 ? 6.079 6.594 12.191 1.00 96.94 121 LYS A N 1
ATOM 946 C CA . LYS A 1 121 ? 7.239 5.892 12.766 1.00 96.94 121 LYS A CA 1
ATOM 947 C C . LYS A 1 121 ? 7.321 4.443 12.277 1.00 96.94 121 LYS A C 1
ATOM 949 O O . LYS A 1 121 ? 8.418 4.016 11.911 1.00 96.94 121 LYS A O 1
ATOM 954 N N . SER A 1 122 ? 6.204 3.717 12.232 1.00 97.19 122 SER A N 1
ATOM 955 C CA . SER A 1 122 ? 6.150 2.333 11.744 1.00 97.19 122 SER A CA 1
ATOM 956 C C . SER A 1 122 ? 6.491 2.255 10.251 1.00 97.19 122 SER A C 1
ATOM 958 O O . SER A 1 122 ? 7.321 1.438 9.861 1.00 97.19 122 SER A O 1
ATOM 960 N N . ILE A 1 123 ? 5.997 3.186 9.427 1.00 97.81 123 ILE A N 1
ATOM 961 C CA . ILE A 1 123 ? 6.373 3.305 8.005 1.00 97.81 123 ILE A CA 1
ATOM 962 C C . ILE A 1 123 ? 7.874 3.575 7.850 1.00 97.81 123 ILE A C 1
ATOM 964 O O . ILE A 1 123 ? 8.560 2.909 7.074 1.00 97.81 123 ILE A O 1
ATOM 968 N N . ARG A 1 124 ? 8.432 4.514 8.625 1.00 97.69 124 ARG A N 1
ATOM 969 C CA . ARG A 1 124 ? 9.876 4.799 8.599 1.00 97.69 124 ARG A CA 1
ATOM 970 C C . ARG A 1 124 ? 10.713 3.590 9.028 1.00 97.69 124 ARG A C 1
ATOM 972 O O . ARG A 1 124 ? 11.800 3.381 8.486 1.00 97.69 124 ARG A O 1
ATOM 979 N N . ARG A 1 125 ? 10.248 2.816 10.014 1.00 97.75 125 ARG A N 1
ATOM 980 C CA . ARG A 1 125 ? 10.896 1.567 10.447 1.00 97.75 125 ARG A CA 1
ATOM 981 C C . ARG A 1 125 ? 10.886 0.538 9.320 1.00 97.75 125 ARG A C 1
ATOM 983 O O . ARG A 1 125 ? 11.944 -0.010 9.024 1.00 97.75 1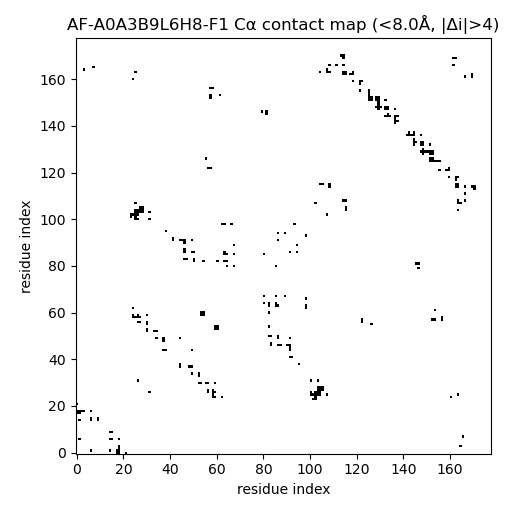25 ARG A O 1
ATOM 990 N N . ALA A 1 126 ? 9.743 0.342 8.670 1.00 97.94 126 ALA A N 1
ATOM 991 C CA . ALA A 1 126 ? 9.598 -0.586 7.555 1.00 97.94 126 ALA A CA 1
ATOM 992 C C . ALA A 1 126 ? 10.517 -0.230 6.379 1.00 97.94 126 ALA A C 1
ATOM 994 O O . ALA A 1 126 ? 11.222 -1.096 5.872 1.00 97.94 126 ALA A O 1
ATOM 995 N N . HIS A 1 127 ? 10.621 1.054 6.021 1.00 97.44 127 HIS A N 1
ATOM 996 C CA . HIS A 1 127 ? 11.570 1.522 5.000 1.00 97.44 127 HIS A CA 1
ATOM 997 C C . HIS A 1 127 ? 13.026 1.196 5.335 1.00 97.44 127 HIS A C 1
ATOM 999 O O . HIS A 1 127 ? 13.780 0.731 4.482 1.00 97.44 127 HIS A O 1
ATOM 1005 N N . ARG A 1 128 ? 13.435 1.397 6.592 1.00 97.69 128 ARG A N 1
ATOM 1006 C CA . ARG A 1 128 ? 14.790 1.039 7.044 1.00 97.69 128 ARG A CA 1
ATOM 1007 C C . ARG A 1 128 ? 15.031 -0.466 6.988 1.00 97.69 128 ARG A C 1
ATOM 1009 O O . ARG A 1 128 ? 16.086 -0.883 6.522 1.00 97.69 128 ARG A O 1
ATOM 1016 N N . ALA A 1 129 ? 14.067 -1.261 7.450 1.00 97.88 129 ALA A N 1
ATOM 1017 C CA . ALA A 1 129 ? 14.149 -2.717 7.397 1.00 97.88 129 ALA A CA 1
ATOM 1018 C C . ALA A 1 129 ? 14.265 -3.209 5.948 1.00 97.88 129 ALA A C 1
ATOM 1020 O O . ALA A 1 129 ? 15.147 -4.005 5.644 1.00 97.88 129 ALA A O 1
ATOM 1021 N N . ALA A 1 130 ? 13.441 -2.666 5.049 1.00 96.50 130 ALA A N 1
ATOM 1022 C CA . ALA A 1 130 ? 13.477 -2.948 3.621 1.00 96.50 130 ALA A CA 1
ATOM 1023 C C . ALA A 1 130 ? 14.844 -2.628 3.004 1.00 96.50 130 ALA A C 1
ATOM 1025 O O . ALA A 1 130 ? 15.416 -3.466 2.308 1.00 96.50 130 ALA A O 1
ATOM 1026 N N . HIS A 1 131 ? 15.401 -1.454 3.309 1.00 95.75 131 HIS A N 1
ATOM 1027 C CA . HIS A 1 131 ? 16.724 -1.062 2.831 1.00 95.75 131 HIS A CA 1
ATOM 1028 C C . HIS A 1 131 ? 17.824 -2.022 3.308 1.00 95.75 131 HIS A C 1
ATOM 1030 O O . HIS A 1 131 ? 18.582 -2.533 2.489 1.00 95.75 131 HIS A O 1
ATOM 1036 N N . TYR A 1 132 ? 17.867 -2.349 4.605 1.00 97.06 132 TYR A N 1
ATOM 1037 C CA . TYR A 1 132 ? 18.851 -3.302 5.131 1.00 97.06 132 TYR A CA 1
ATOM 1038 C C . TYR A 1 132 ? 18.696 -4.704 4.542 1.00 97.06 132 TYR A C 1
ATOM 1040 O O . TYR A 1 132 ? 19.694 -5.351 4.227 1.00 97.06 132 TYR A O 1
ATOM 1048 N N . ALA A 1 133 ? 17.460 -5.168 4.362 1.00 95.94 133 ALA A N 1
ATOM 1049 C CA . ALA A 1 133 ? 17.189 -6.472 3.779 1.00 95.94 133 ALA A CA 1
ATOM 1050 C C . ALA A 1 133 ? 17.670 -6.543 2.317 1.00 95.94 133 ALA A C 1
ATOM 1052 O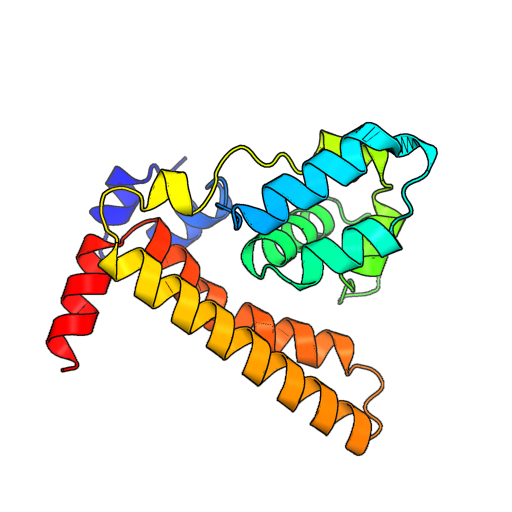 O . ALA A 1 133 ? 18.315 -7.517 1.931 1.00 95.94 133 ALA A O 1
ATOM 1053 N N . ALA A 1 134 ? 17.438 -5.486 1.530 1.00 92.50 134 ALA A N 1
ATOM 1054 C CA . ALA A 1 134 ? 17.920 -5.376 0.152 1.00 92.50 134 ALA A CA 1
ATOM 1055 C C . ALA A 1 134 ? 19.454 -5.311 0.066 1.00 92.50 134 ALA A C 1
ATOM 1057 O O . ALA A 1 134 ? 20.061 -5.982 -0.773 1.00 92.50 134 ALA A O 1
ATOM 1058 N N . ASP A 1 135 ? 20.090 -4.539 0.951 1.00 94.94 135 ASP A N 1
ATOM 1059 C CA . ASP A 1 135 ? 21.548 -4.417 1.02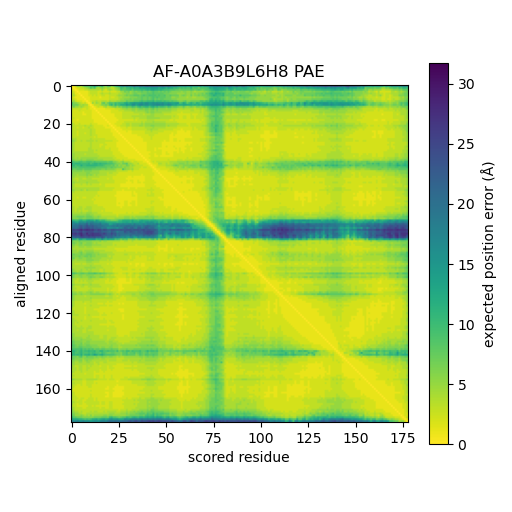4 1.00 94.94 135 ASP A CA 1
ATOM 1060 C C . ASP A 1 135 ? 22.207 -5.761 1.353 1.00 94.94 135 ASP A C 1
ATOM 1062 O O . ASP A 1 135 ? 23.215 -6.136 0.749 1.00 94.94 135 ASP A O 1
ATOM 1066 N N . TRP A 1 136 ? 21.643 -6.510 2.303 1.00 95.81 136 TRP A N 1
ATOM 1067 C CA . TRP A 1 136 ? 22.133 -7.842 2.650 1.00 95.81 136 TRP A CA 1
ATOM 1068 C C . TRP A 1 136 ? 21.905 -8.851 1.529 1.00 95.81 136 TRP A C 1
ATOM 1070 O O . TRP A 1 136 ? 22.838 -9.574 1.185 1.00 95.81 136 TRP A O 1
ATOM 1080 N N . ALA A 1 137 ? 20.721 -8.863 0.914 1.00 94.25 137 ALA A N 1
ATOM 1081 C CA . ALA A 1 137 ? 20.435 -9.722 -0.232 1.00 94.25 137 ALA A CA 1
ATOM 1082 C C . ALA A 1 137 ? 21.417 -9.468 -1.388 1.00 94.25 137 ALA A C 1
ATOM 1084 O O . ALA A 1 137 ? 21.986 -10.410 -1.937 1.00 94.25 137 ALA A O 1
ATOM 1085 N N . SER A 1 138 ? 21.701 -8.196 -1.683 1.00 91.12 138 SER A N 1
ATOM 1086 C CA . SER A 1 138 ? 22.660 -7.798 -2.721 1.00 91.12 138 SER A CA 1
ATOM 1087 C C . SER A 1 138 ? 24.080 -8.281 -2.407 1.00 91.12 138 SER A C 1
ATOM 1089 O O . SER A 1 138 ? 24.768 -8.802 -3.283 1.00 91.12 138 SER A O 1
ATOM 1091 N N . ARG A 1 139 ? 24.521 -8.169 -1.145 1.00 93.69 139 ARG A N 1
ATOM 1092 C CA . ARG A 1 139 ? 25.833 -8.676 -0.695 1.00 93.69 139 ARG A CA 1
ATOM 1093 C C . ARG A 1 139 ? 25.945 -10.197 -0.783 1.00 93.69 139 ARG A C 1
ATOM 1095 O O . ARG A 1 139 ? 27.034 -10.704 -1.029 1.00 93.69 139 ARG A O 1
ATOM 1102 N N . LEU A 1 140 ? 24.838 -10.906 -0.581 1.00 94.00 140 LEU A N 1
ATOM 1103 C CA . LEU A 1 140 ? 24.752 -12.362 -0.706 1.00 94.00 140 LEU A CA 1
ATOM 1104 C C . LEU A 1 140 ? 24.516 -12.829 -2.151 1.00 94.00 140 LEU A C 1
ATOM 1106 O O . LEU A 1 140 ? 24.384 -14.028 -2.376 1.00 94.00 140 LEU A O 1
ATOM 1110 N N . MET A 1 141 ? 24.483 -11.903 -3.119 1.00 90.19 141 MET A N 1
ATOM 1111 C CA . MET A 1 141 ? 24.175 -12.180 -4.525 1.00 90.19 141 MET A CA 1
ATOM 1112 C C . MET A 1 141 ? 22.823 -12.897 -4.711 1.00 90.19 141 MET A C 1
ATOM 1114 O O . MET A 1 141 ? 22.656 -13.668 -5.656 1.00 90.19 141 MET A O 1
ATOM 1118 N N . ASP A 1 142 ? 21.848 -12.654 -3.824 1.00 87.56 142 ASP A N 1
ATOM 1119 C CA . ASP A 1 142 ? 20.490 -13.174 -4.002 1.00 87.56 142 ASP A CA 1
ATOM 1120 C C . ASP A 1 142 ? 19.800 -12.386 -5.124 1.00 87.56 142 ASP A C 1
ATOM 1122 O O . ASP A 1 142 ? 19.612 -11.168 -5.043 1.00 87.56 142 ASP A O 1
ATOM 1126 N N . LEU A 1 143 ? 19.399 -13.097 -6.180 1.00 83.75 143 LEU A N 1
ATOM 1127 C CA . LEU A 1 143 ? 18.714 -12.534 -7.348 1.00 83.75 143 LEU A CA 1
ATOM 1128 C C . LEU A 1 143 ? 17.334 -11.941 -7.007 1.00 83.75 143 LEU A C 1
ATOM 1130 O O . LEU A 1 143 ? 16.753 -11.232 -7.825 1.00 83.75 143 LEU A O 1
ATOM 1134 N N . ARG A 1 144 ? 16.813 -12.200 -5.803 1.00 86.62 144 ARG A N 1
ATOM 1135 C CA . ARG A 1 144 ? 15.493 -11.767 -5.325 1.00 86.62 144 ARG A CA 1
ATOM 1136 C C . ARG A 1 144 ? 15.567 -10.612 -4.326 1.00 86.62 144 ARG A C 1
ATOM 1138 O O . ARG A 1 144 ? 14.667 -10.442 -3.505 1.00 86.62 144 ARG A O 1
ATOM 1145 N N . ALA A 1 145 ? 16.620 -9.795 -4.379 1.00 88.62 145 ALA A N 1
ATOM 1146 C CA . ALA A 1 145 ? 16.797 -8.657 -3.471 1.00 88.62 145 ALA A CA 1
ATOM 1147 C C . ALA A 1 145 ? 15.571 -7.720 -3.408 1.00 88.62 145 ALA A C 1
ATOM 1149 O O . ALA A 1 145 ? 15.224 -7.238 -2.331 1.00 88.62 145 ALA A O 1
ATOM 1150 N N . GLU A 1 146 ? 14.871 -7.514 -4.528 1.00 85.94 146 GLU A N 1
ATOM 1151 C CA . GLU A 1 146 ? 13.647 -6.699 -4.572 1.00 85.94 146 GLU A CA 1
ATOM 1152 C C . GLU A 1 146 ? 12.466 -7.358 -3.839 1.00 85.94 146 GLU A C 1
ATOM 1154 O O . GLU A 1 146 ? 11.717 -6.682 -3.138 1.00 85.94 146 GLU A O 1
ATOM 1159 N N . GLU A 1 147 ? 12.307 -8.680 -3.941 1.00 88.50 147 GLU A N 1
ATOM 1160 C CA . GLU A 1 147 ? 11.257 -9.412 -3.217 1.00 88.50 147 GLU A CA 1
ATOM 1161 C C . GLU A 1 147 ? 11.511 -9.367 -1.713 1.00 88.50 147 GLU A C 1
ATOM 1163 O O . GLU A 1 147 ? 10.597 -9.120 -0.929 1.00 88.50 147 GLU A O 1
ATOM 1168 N N . ILE A 1 148 ? 12.773 -9.538 -1.316 1.00 92.69 148 ILE A N 1
ATOM 1169 C CA . ILE A 1 148 ? 13.211 -9.424 0.074 1.00 92.69 148 ILE A CA 1
ATOM 1170 C C . ILE A 1 148 ? 12.951 -8.003 0.595 1.00 92.69 148 ILE A C 1
ATOM 1172 O O . ILE A 1 148 ? 12.427 -7.842 1.701 1.00 92.69 148 ILE A O 1
ATOM 1176 N N . ARG A 1 149 ? 13.241 -6.971 -0.212 1.00 93.19 149 ARG A N 1
ATOM 1177 C CA . ARG A 1 149 ? 12.927 -5.572 0.118 1.00 93.19 149 ARG A CA 1
ATOM 1178 C C . ARG A 1 149 ? 11.433 -5.380 0.363 1.00 93.19 149 ARG A C 1
ATOM 1180 O O . ARG A 1 149 ? 11.056 -4.798 1.378 1.00 93.19 149 ARG A O 1
ATOM 1187 N N . LEU A 1 150 ? 10.586 -5.862 -0.547 1.00 93.25 150 LEU A N 1
ATOM 1188 C CA . LEU A 1 150 ? 9.131 -5.720 -0.453 1.00 93.25 150 LEU A CA 1
ATOM 1189 C C . LEU A 1 150 ? 8.547 -6.504 0.726 1.00 93.25 150 LEU A C 1
ATOM 1191 O O . LEU A 1 150 ? 7.699 -5.976 1.442 1.00 93.25 150 LEU A O 1
ATOM 1195 N N . ALA A 1 151 ? 9.029 -7.723 0.977 1.00 93.88 151 ALA A N 1
ATOM 1196 C CA . ALA A 1 151 ? 8.619 -8.520 2.129 1.00 93.88 151 ALA A CA 1
ATOM 1197 C C . ALA A 1 151 ? 8.930 -7.796 3.446 1.00 93.88 151 ALA A C 1
ATOM 1199 O O . ALA A 1 151 ? 8.077 -7.721 4.326 1.00 93.88 151 ALA A O 1
ATOM 1200 N N . ALA A 1 152 ? 10.118 -7.197 3.557 1.00 96.62 152 ALA A N 1
ATOM 1201 C CA . ALA A 1 152 ? 10.498 -6.398 4.718 1.00 96.62 152 ALA A CA 1
ATOM 1202 C C . ALA A 1 152 ? 9.698 -5.084 4.828 1.00 96.62 152 ALA A C 1
ATOM 1204 O O . ALA A 1 152 ? 9.348 -4.678 5.935 1.00 96.62 152 ALA A O 1
ATOM 1205 N N . LEU A 1 153 ? 9.359 -4.440 3.705 1.00 96.81 153 LEU A N 1
ATOM 1206 C CA . LEU A 1 153 ? 8.536 -3.225 3.681 1.00 96.81 153 LEU A CA 1
ATOM 1207 C C . LEU A 1 153 ? 7.102 -3.482 4.171 1.00 96.81 153 LEU A C 1
ATOM 1209 O O . LEU A 1 153 ? 6.520 -2.646 4.859 1.00 96.81 153 LEU A O 1
ATOM 1213 N N . LEU A 1 154 ? 6.530 -4.632 3.810 1.00 96.56 154 LEU A N 1
ATOM 1214 C CA . LEU A 1 154 ? 5.148 -4.997 4.133 1.00 96.56 154 LEU A CA 1
ATOM 1215 C C . LEU A 1 154 ? 5.017 -5.831 5.413 1.00 96.56 154 LEU A C 1
ATOM 1217 O O . LEU A 1 154 ? 3.898 -6.143 5.814 1.00 96.56 154 LEU A O 1
ATOM 1221 N N . TYR A 1 155 ? 6.131 -6.174 6.066 1.00 96.81 155 TYR A N 1
ATOM 1222 C CA . TYR A 1 155 ? 6.151 -7.038 7.248 1.00 96.81 155 TYR A CA 1
ATOM 1223 C C . TYR A 1 155 ? 5.218 -6.535 8.363 1.00 96.81 155 TYR A C 1
ATOM 1225 O O . TYR A 1 155 ? 4.419 -7.297 8.901 1.00 96.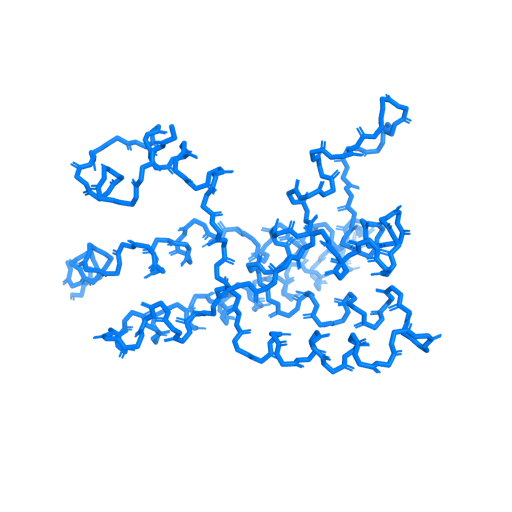81 155 TYR A O 1
ATOM 1233 N N . ASP A 1 156 ? 5.250 -5.228 8.638 1.00 95.00 156 ASP A N 1
ATOM 1234 C CA . ASP A 1 156 ? 4.419 -4.577 9.660 1.00 95.00 156 ASP A CA 1
ATOM 1235 C C . ASP 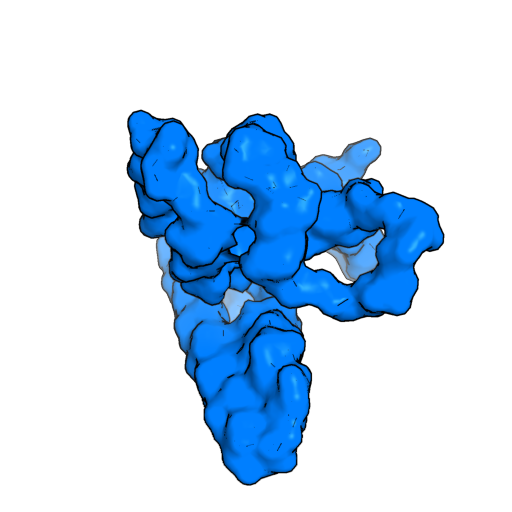A 1 156 ? 3.136 -3.941 9.084 1.00 95.00 156 ASP A C 1
ATOM 1237 O O . ASP A 1 156 ? 2.516 -3.093 9.729 1.00 95.00 156 ASP A O 1
ATOM 1241 N N . LEU A 1 157 ? 2.709 -4.313 7.869 1.00 96.25 157 LEU A N 1
ATOM 1242 C CA . LEU A 1 157 ? 1.552 -3.686 7.215 1.00 96.25 157 LEU A CA 1
ATOM 1243 C C . LEU A 1 157 ? 0.278 -3.806 8.061 1.00 96.25 157 LEU A C 1
ATOM 1245 O O . LEU A 1 157 ? -0.491 -2.852 8.146 1.00 96.25 157 LEU A O 1
ATOM 1249 N N . ALA A 1 158 ? 0.059 -4.948 8.716 1.00 95.06 158 ALA A N 1
ATOM 1250 C CA . ALA A 1 158 ? -1.096 -5.127 9.591 1.00 95.06 158 ALA A CA 1
ATOM 1251 C C . ALA A 1 158 ? -1.106 -4.092 10.729 1.00 95.06 158 ALA A C 1
ATOM 1253 O O . ALA A 1 158 ? -2.144 -3.494 10.994 1.00 95.06 158 ALA A O 1
ATOM 1254 N N . GLU A 1 159 ? 0.049 -3.812 11.345 1.00 95.81 159 GLU A N 1
ATOM 1255 C CA . GLU A 1 159 ? 0.182 -2.770 12.371 1.00 95.81 159 GLU A CA 1
ATOM 1256 C C . GLU A 1 159 ? -0.189 -1.393 11.798 1.00 95.81 159 GLU A C 1
ATOM 1258 O O . GLU A 1 159 ? -0.969 -0.659 12.402 1.00 95.81 159 GLU A O 1
ATOM 1263 N N . MET A 1 160 ? 0.313 -1.065 10.601 1.00 97.56 160 MET A N 1
ATOM 1264 C CA . MET A 1 160 ? 0.009 0.199 9.917 1.00 97.56 160 MET A CA 1
ATOM 1265 C C . MET A 1 160 ? -1.494 0.362 9.653 1.00 97.56 160 MET A C 1
ATOM 1267 O O . MET A 1 160 ? -2.065 1.410 9.949 1.00 97.56 160 MET A O 1
ATOM 1271 N N . LEU A 1 161 ? -2.159 -0.682 9.152 1.00 96.94 161 LEU A N 1
ATOM 1272 C CA . LEU A 1 161 ? -3.601 -0.653 8.893 1.00 96.94 161 LEU A CA 1
ATOM 1273 C C . LEU A 1 161 ? -4.413 -0.553 10.190 1.00 96.94 161 LEU A C 1
ATOM 1275 O O . LEU A 1 161 ? -5.431 0.138 10.220 1.00 96.94 161 LEU A O 1
ATOM 1279 N N . MET A 1 162 ? -3.954 -1.181 11.274 1.00 96.00 162 MET A N 1
ATOM 1280 C CA . MET A 1 162 ? -4.598 -1.052 12.582 1.00 96.00 162 MET A CA 1
ATOM 1281 C C . MET A 1 162 ? -4.463 0.358 13.160 1.00 96.00 162 MET A C 1
ATOM 1283 O O . MET A 1 162 ? -5.417 0.841 13.766 1.00 96.00 162 MET A O 1
ATOM 1287 N N . TRP A 1 163 ? -3.345 1.057 12.934 1.00 97.19 163 TRP A N 1
ATOM 1288 C CA . TRP A 1 163 ? -3.247 2.479 13.280 1.00 97.19 163 TRP A CA 1
ATOM 1289 C C . TRP A 1 163 ? -4.291 3.317 12.539 1.00 97.19 163 TRP A C 1
ATOM 1291 O O . TRP A 1 163 ? -4.900 4.180 13.161 1.00 97.19 163 TRP A O 1
ATOM 1301 N N . CYS A 1 164 ? -4.544 3.033 11.257 1.00 96.88 164 CYS A N 1
ATOM 1302 C CA . CYS A 1 164 ? -5.544 3.740 10.453 1.00 96.88 164 CYS A CA 1
ATOM 1303 C C . CYS A 1 164 ? -6.989 3.443 10.886 1.00 96.88 164 CYS A C 1
ATOM 1305 O O . CYS A 1 164 ? -7.792 4.356 11.032 1.00 96.88 164 CYS A O 1
ATOM 1307 N N . PHE A 1 165 ? -7.343 2.171 11.072 1.00 96.06 165 PHE A N 1
ATOM 1308 C CA . PHE A 1 165 ? -8.740 1.762 11.262 1.00 96.06 165 PHE A CA 1
ATOM 1309 C C . PHE A 1 165 ? -9.146 1.572 12.731 1.00 96.06 165 PHE A C 1
ATOM 1311 O O . PHE A 1 165 ? -10.332 1.557 13.046 1.00 96.06 165 PHE A O 1
ATOM 1318 N N . ALA A 1 166 ? -8.194 1.430 13.651 1.00 95.69 166 ALA A N 1
ATOM 1319 C CA . ALA A 1 166 ? -8.456 1.126 15.058 1.00 95.69 166 ALA A CA 1
ATOM 1320 C C . ALA A 1 166 ? -7.570 1.947 16.011 1.00 95.69 166 ALA A C 1
ATOM 1322 O O . ALA A 1 166 ? -7.102 1.426 17.030 1.00 95.69 166 ALA A O 1
ATOM 1323 N N . SER A 1 167 ? -7.341 3.223 15.688 1.00 95.50 167 SER A N 1
ATOM 1324 C CA . SER A 1 167 ? -6.387 4.096 16.383 1.00 95.50 167 SER A CA 1
ATOM 1325 C C . SER A 1 167 ? -6.594 4.144 17.907 1.00 95.50 167 SER A C 1
ATOM 1327 O O . SER A 1 167 ? -5.634 4.022 18.664 1.00 95.50 167 SER A O 1
ATOM 1329 N N . GLU A 1 168 ? -7.843 4.193 18.385 1.00 93.88 168 GLU A N 1
ATOM 1330 C CA . GLU A 1 168 ? -8.177 4.183 19.818 1.00 93.88 168 GLU A CA 1
ATOM 1331 C C . GLU A 1 168 ? -7.700 2.910 20.543 1.00 93.88 168 GLU A C 1
ATOM 1333 O O . GLU A 1 168 ? -7.117 2.973 21.634 1.00 93.88 168 GLU A O 1
ATOM 1338 N N . LYS A 1 169 ? -7.908 1.737 19.927 1.00 93.00 169 LYS A N 1
ATOM 1339 C CA . LYS A 1 169 ? -7.438 0.451 20.469 1.00 93.00 169 LYS A CA 1
ATOM 1340 C C . LYS A 1 169 ? -5.916 0.382 20.447 1.00 93.00 169 LYS A C 1
ATOM 1342 O O . LYS A 1 169 ? -5.316 -0.017 21.442 1.00 93.00 169 LYS A O 1
ATOM 1347 N N . MET A 1 170 ? -5.295 0.812 19.350 1.00 95.00 170 MET A N 1
ATOM 1348 C CA . MET A 1 170 ? -3.836 0.840 19.219 1.00 95.00 170 MET A CA 1
ATOM 1349 C C . MET A 1 170 ? -3.188 1.777 20.242 1.00 95.00 170 MET A C 1
ATOM 1351 O O . MET A 1 170 ? -2.199 1.411 20.872 1.00 95.00 170 MET A O 1
ATOM 1355 N N . ASN A 1 171 ? -3.792 2.938 20.502 1.00 94.81 171 ASN A N 1
ATOM 1356 C CA . ASN A 1 171 ? -3.359 3.852 21.555 1.00 94.81 171 ASN A CA 1
ATOM 1357 C C . ASN A 1 171 ? -3.464 3.216 22.949 1.00 94.81 171 ASN A C 1
ATOM 1359 O O . ASN A 1 171 ? -2.591 3.431 23.788 1.00 94.81 171 ASN A O 1
ATOM 1363 N N . THR A 1 172 ? -4.500 2.413 23.205 1.00 94.25 172 THR A N 1
ATOM 1364 C CA . THR A 1 172 ? -4.631 1.666 24.466 1.00 94.25 172 THR A CA 1
ATOM 1365 C C . THR A 1 172 ? -3.525 0.619 24.609 1.00 94.25 172 THR A C 1
ATOM 1367 O O . THR A 1 172 ? -2.873 0.575 25.649 1.00 94.25 172 THR A O 1
ATOM 1370 N N . ILE A 1 173 ? -3.252 -0.162 23.557 1.00 92.38 173 ILE A N 1
ATOM 1371 C CA . ILE A 1 173 ? -2.152 -1.142 23.536 1.00 92.38 173 ILE A CA 1
ATOM 1372 C C . ILE A 1 173 ? -0.808 -0.441 23.766 1.00 92.38 173 ILE A C 1
ATOM 1374 O O . ILE A 1 173 ? -0.012 -0.875 24.594 1.00 92.38 173 ILE A O 1
ATOM 1378 N N . HIS A 1 174 ? -0.568 0.683 23.087 1.00 90.25 174 HIS A N 1
ATOM 1379 C CA . HIS A 1 174 ? 0.684 1.419 23.224 1.00 90.25 174 HIS A CA 1
ATOM 1380 C C . HIS A 1 174 ? 0.901 1.945 24.648 1.00 90.25 174 HIS A C 1
ATOM 1382 O O . HIS A 1 174 ? 2.012 1.860 25.162 1.00 90.25 174 HIS A O 1
ATOM 1388 N N . LYS A 1 175 ? -0.159 2.425 25.312 1.00 91.31 175 LYS A N 1
ATOM 1389 C CA . LYS A 1 175 ? -0.104 2.863 26.716 1.00 91.31 175 LYS A CA 1
ATOM 1390 C C . LYS A 1 175 ? 0.187 1.724 27.695 1.00 91.31 175 LYS A C 1
ATOM 1392 O O . LYS A 1 175 ? 0.756 1.989 28.741 1.00 91.31 175 LYS A O 1
ATOM 1397 N N . MET A 1 176 ? -0.198 0.486 27.383 1.00 90.69 176 MET A N 1
ATOM 1398 C CA . MET A 1 176 ? 0.088 -0.681 28.234 1.00 90.69 176 MET A CA 1
ATOM 1399 C C . MET A 1 176 ? 1.549 -1.145 28.149 1.00 90.69 176 MET A C 1
ATOM 1401 O O . MET A 1 176 ? 2.008 -1.863 29.030 1.00 90.69 176 MET A O 1
ATOM 1405 N N . HIS A 1 177 ? 2.256 -0.785 27.075 1.00 78.12 177 HIS A N 1
ATOM 1406 C CA . HIS A 1 177 ? 3.642 -1.188 26.818 1.00 78.12 177 HIS A CA 1
ATOM 1407 C C . HIS A 1 177 ? 4.675 -0.126 27.253 1.00 78.12 177 HIS A C 1
ATOM 1409 O O . HIS A 1 177 ? 5.873 -0.346 27.059 1.00 78.12 177 HIS A O 1
ATOM 1415 N N . GLN A 1 178 ? 4.226 1.016 27.790 1.00 59.53 178 GLN A N 1
ATOM 1416 C CA . GLN A 1 178 ? 5.063 2.057 28.406 1.00 59.53 178 GLN A CA 1
ATOM 1417 C C . GLN A 1 178 ? 5.121 1.865 29.920 1.00 59.53 178 GLN A C 1
ATOM 1419 O O . GLN A 1 178 ? 6.216 2.093 30.478 1.00 59.53 178 GLN A O 1
#